Protein AF-A0A5N9CUD1-F1 (afdb_monomer_lite)

Foldseek 3Di:
DDDDDDDDPPDPDPDDLVRVLVVQLVVCVVDPALGFDDLVLLVVLLVLLVCVVVVVDDPVRSQQSVQQQQWADDPDPQKTKHKWAHAQLDADPVLVVLVQVLLVPFAPVSDWDQDLQNIIIGIRGGSNCVSVSQVSSNVRRIGRGRCGHFFEHHEHEQPCAPPDPQFQHRCVVVSSVVSSCGGSHPVGSDHPHYDYYYDYRHPPDCSSPPD

Sequence (211 aa):
MTSKTSTDPSNAQAKTNEAIYEESLELSKNTQTIIPFMEDEIVRLEEESAAFMAGERENTEFTPFRLKQGVYGQRQADVQMIRVKIPGGIITTEAMDVLGEFSEKFAPLGKGHITTRENFQFHHVPLDECPDALRLLGTAGLSTREACGNVVRNVVGAPTAGICASEVFDPTPYLAAFVRFAVRHPLTQAFPRKFKSAFTGCDDHDHVAAA

Radius of gyration: 18.67 Å; chains: 1; bounding box: 37×45×73 Å

pLDDT: mean 90.28, std 15.77, range [30.0, 98.69]

Structure (mmCIF, N/CA/C/O backbone):
data_AF-A0A5N9CUD1-F1
#
_entry.id   AF-A0A5N9CUD1-F1
#
loop_
_atom_site.group_PDB
_atom_site.id
_atom_site.type_symbol
_atom_site.label_atom_id
_atom_site.label_alt_id
_atom_site.label_comp_id
_atom_site.label_asym_id
_atom_site.label_entity_id
_atom_site.label_seq_id
_atom_site.pdbx_PDB_ins_code
_atom_site.Cartn_x
_atom_site.Cartn_y
_atom_site.Cartn_z
_atom_site.occupancy
_atom_site.B_iso_or_equiv
_atom_site.auth_seq_id
_atom_site.auth_comp_id
_atom_site.auth_asym_id
_atom_site.auth_atom_id
_atom_site.pdbx_PDB_model_num
ATOM 1 N N . MET A 1 1 ? 5.565 -27.752 45.885 1.00 38.91 1 MET A N 1
ATOM 2 C CA . MET A 1 1 ? 4.438 -26.973 45.332 1.00 38.91 1 MET A CA 1
ATOM 3 C C . MET A 1 1 ? 5.023 -25.964 44.366 1.00 38.91 1 MET A C 1
ATOM 5 O O . MET A 1 1 ? 5.821 -25.130 44.764 1.00 38.91 1 MET A O 1
ATOM 9 N N . THR A 1 2 ? 4.751 -26.180 43.087 1.00 33.09 2 THR A N 1
ATOM 10 C CA . THR A 1 2 ? 5.320 -25.492 41.925 1.00 33.09 2 THR A CA 1
ATOM 11 C C . THR A 1 2 ? 4.956 -24.009 41.907 1.00 33.09 2 THR A C 1
ATOM 13 O O . THR A 1 2 ? 3.780 -23.658 41.825 1.00 33.09 2 THR A O 1
ATOM 16 N N . SER A 1 3 ? 5.984 -23.161 41.973 1.00 30.59 3 SER A N 1
ATOM 17 C CA . SER A 1 3 ? 5.914 -21.725 41.697 1.00 30.59 3 SER A CA 1
ATOM 18 C C . SER A 1 3 ? 5.461 -21.517 40.251 1.00 30.59 3 SER A C 1
ATOM 20 O O . SER A 1 3 ? 6.142 -21.941 39.319 1.00 30.59 3 SER A O 1
ATOM 22 N N . LYS A 1 4 ? 4.284 -20.912 40.066 1.00 36.06 4 LYS A N 1
ATOM 23 C CA . LYS A 1 4 ? 3.845 -20.391 38.772 1.00 36.06 4 LYS A CA 1
ATOM 24 C C . LYS A 1 4 ? 4.568 -19.065 38.553 1.00 36.06 4 LYS A C 1
ATOM 26 O O . LYS A 1 4 ? 4.234 -18.073 39.191 1.00 36.06 4 LYS A O 1
ATOM 31 N N . THR A 1 5 ? 5.545 -19.050 37.657 1.00 33.19 5 THR A N 1
ATOM 32 C CA . THR A 1 5 ? 6.054 -17.817 37.053 1.00 33.19 5 THR A CA 1
ATOM 33 C C . THR A 1 5 ? 4.944 -17.215 36.198 1.00 33.19 5 THR A C 1
ATOM 35 O O . THR A 1 5 ? 4.624 -17.743 35.134 1.00 33.19 5 THR A O 1
ATOM 38 N N . SER A 1 6 ? 4.324 -16.142 36.688 1.00 32.31 6 SER A N 1
ATOM 39 C CA . SER A 1 6 ? 3.469 -15.274 35.885 1.00 32.31 6 SER A CA 1
ATOM 40 C C . SER A 1 6 ? 4.355 -14.506 34.909 1.00 32.31 6 SER A C 1
ATOM 42 O O . SER A 1 6 ? 5.128 -13.641 35.318 1.00 32.31 6 SER A O 1
ATOM 44 N N . THR A 1 7 ? 4.277 -14.835 33.626 1.00 35.84 7 THR A N 1
ATOM 45 C CA . THR A 1 7 ? 4.791 -13.968 32.567 1.00 35.84 7 THR A CA 1
ATOM 46 C C . THR A 1 7 ? 3.821 -12.804 32.415 1.00 35.84 7 THR A C 1
ATOM 48 O O . THR A 1 7 ? 2.716 -12.970 31.903 1.00 35.84 7 THR A O 1
ATOM 51 N N . ASP A 1 8 ? 4.223 -11.658 32.948 1.00 30.00 8 ASP A N 1
ATOM 52 C CA . ASP A 1 8 ? 3.600 -10.359 32.718 1.00 30.00 8 ASP A CA 1
ATOM 53 C C . ASP A 1 8 ? 3.602 -10.053 31.200 1.00 30.00 8 ASP A C 1
ATOM 55 O O . ASP A 1 8 ? 4.678 -10.094 30.595 1.00 30.00 8 ASP A O 1
ATOM 59 N N . PRO A 1 9 ? 2.452 -9.789 30.547 1.00 38.38 9 PRO A N 1
ATOM 60 C CA . PRO A 1 9 ? 2.393 -9.519 29.106 1.00 38.38 9 PRO A CA 1
ATOM 61 C C . PRO A 1 9 ? 2.968 -8.150 28.703 1.00 38.38 9 PRO A C 1
ATOM 63 O O . PRO A 1 9 ? 3.044 -7.846 27.518 1.00 38.38 9 PRO A O 1
ATOM 66 N N . SER A 1 10 ? 3.359 -7.300 29.657 1.00 37.69 10 SER A N 1
ATOM 67 C CA . SER A 1 10 ? 3.617 -5.873 29.417 1.00 37.69 10 SER A CA 1
ATOM 68 C C . SER A 1 10 ? 5.032 -5.496 28.943 1.00 37.69 10 SER A C 1
ATOM 70 O O . SER A 1 10 ? 5.381 -4.318 28.973 1.00 37.69 10 SER A O 1
ATOM 72 N N . ASN A 1 11 ? 5.866 -6.440 28.484 1.00 33.56 11 ASN A N 1
ATOM 73 C CA . ASN A 1 11 ? 7.284 -6.150 28.212 1.00 33.56 11 ASN A CA 1
ATOM 74 C C . ASN A 1 11 ? 7.833 -6.665 26.868 1.00 33.56 11 ASN A C 1
ATOM 76 O O . ASN A 1 11 ? 8.967 -7.141 26.791 1.00 33.56 11 ASN A O 1
ATOM 80 N N . ALA A 1 12 ? 7.060 -6.543 25.787 1.00 43.53 12 ALA A N 1
ATOM 81 C CA . ALA A 1 12 ? 7.650 -6.459 24.453 1.00 43.53 12 ALA A CA 1
ATOM 82 C C . ALA A 1 12 ? 8.039 -4.994 24.212 1.00 43.53 12 ALA A C 1
ATOM 84 O O . ALA A 1 12 ? 7.193 -4.148 23.929 1.00 43.53 12 ALA A O 1
ATOM 85 N N . GLN A 1 13 ? 9.316 -4.664 24.394 1.00 52.38 13 GLN A N 1
ATOM 86 C CA . GLN A 1 13 ? 9.820 -3.319 24.135 1.00 52.38 13 GLN A CA 1
ATOM 87 C C . GLN A 1 13 ? 9.520 -2.949 22.674 1.00 52.38 13 GLN A C 1
ATOM 89 O O . GLN A 1 13 ? 10.003 -3.615 21.758 1.00 52.38 13 GLN A O 1
ATOM 94 N N . ALA A 1 14 ? 8.683 -1.928 22.455 1.00 71.62 14 ALA A N 1
ATOM 95 C CA . ALA A 1 14 ? 8.275 -1.520 21.113 1.00 71.62 14 ALA A CA 1
ATOM 96 C C . ALA A 1 14 ? 9.518 -1.254 20.247 1.00 71.62 14 ALA A C 1
ATOM 98 O O . ALA A 1 14 ? 10.368 -0.438 20.613 1.00 71.62 14 ALA A O 1
ATOM 99 N N . LYS A 1 15 ? 9.633 -1.966 19.116 1.00 85.25 15 LYS A N 1
ATOM 100 C CA . LYS A 1 15 ? 10.756 -1.824 18.177 1.00 85.25 15 LYS A CA 1
ATOM 101 C C . LYS A 1 15 ? 10.890 -0.355 17.753 1.00 85.25 15 LYS A C 1
ATOM 103 O O . LYS A 1 15 ? 9.890 0.317 17.488 1.00 85.25 15 LYS A O 1
ATOM 108 N N . THR A 1 16 ? 12.122 0.148 17.677 1.00 92.12 16 THR A N 1
ATOM 109 C CA . THR A 1 16 ? 12.387 1.485 17.124 1.00 92.12 16 THR A CA 1
ATOM 110 C C . THR A 1 16 ? 12.074 1.512 15.626 1.00 92.12 16 THR A C 1
ATOM 112 O O . THR A 1 16 ? 12.048 0.467 14.972 1.00 92.12 16 THR A O 1
ATOM 115 N N . ASN A 1 17 ? 11.856 2.699 15.051 1.00 90.88 17 ASN A N 1
ATOM 116 C CA . ASN A 1 17 ? 11.617 2.819 13.607 1.00 90.88 17 ASN A CA 1
ATOM 117 C C . ASN A 1 17 ? 12.816 2.305 12.796 1.00 90.88 17 ASN A C 1
ATOM 119 O O . ASN A 1 17 ? 12.633 1.706 11.742 1.00 90.88 17 ASN A O 1
ATOM 123 N N . GLU A 1 18 ? 14.032 2.516 13.301 1.00 94.75 18 GLU A N 1
ATOM 124 C CA . GLU A 1 18 ? 15.271 2.007 12.717 1.00 94.75 18 GLU A CA 1
ATOM 125 C C . GLU A 1 18 ? 15.275 0.474 12.686 1.00 94.75 18 GLU A C 1
ATOM 127 O O . GLU A 1 18 ? 15.507 -0.107 11.630 1.00 94.75 18 GLU A O 1
ATOM 132 N N . ALA A 1 19 ? 14.922 -0.179 13.798 1.00 95.62 19 ALA A N 1
ATOM 133 C CA . ALA A 1 19 ? 14.859 -1.638 13.870 1.00 95.62 19 ALA A CA 1
ATOM 134 C C . ALA A 1 19 ? 13.782 -2.221 12.936 1.00 95.62 19 ALA A C 1
ATOM 136 O O . ALA A 1 19 ? 14.036 -3.205 12.246 1.00 95.62 19 ALA A O 1
ATOM 137 N N . ILE A 1 20 ? 12.601 -1.590 12.863 1.00 95.38 20 ILE A N 1
ATOM 138 C CA . ILE A 1 20 ? 11.521 -1.997 11.942 1.00 95.38 20 ILE A CA 1
ATOM 139 C C . ILE A 1 20 ? 11.976 -1.869 10.481 1.00 95.38 20 ILE A C 1
ATOM 141 O O . ILE A 1 20 ? 11.675 -2.724 9.647 1.00 95.38 20 ILE A O 1
ATOM 145 N N . TYR A 1 21 ? 12.696 -0.796 10.151 1.00 96.81 21 TYR A N 1
ATOM 146 C CA . TYR A 1 21 ? 13.221 -0.580 8.807 1.00 96.81 21 TYR A CA 1
ATOM 147 C C . TYR A 1 21 ? 14.279 -1.623 8.425 1.00 96.81 21 TYR A C 1
ATOM 149 O O . TYR A 1 21 ? 14.195 -2.201 7.342 1.00 96.81 21 TYR A O 1
ATOM 157 N N . GLU A 1 22 ? 15.234 -1.908 9.310 1.00 96.81 22 GLU A N 1
ATOM 158 C CA . GLU A 1 22 ? 16.262 -2.932 9.083 1.00 96.81 22 GLU A CA 1
ATOM 159 C C . GLU A 1 22 ? 15.654 -4.328 8.907 1.00 96.81 22 GLU A C 1
ATOM 161 O O . GLU A 1 22 ? 16.009 -5.042 7.967 1.00 96.81 22 GLU A O 1
ATOM 166 N N . GLU A 1 23 ? 14.677 -4.687 9.742 1.00 96.19 23 GLU A N 1
ATOM 167 C CA . GLU A 1 23 ? 13.915 -5.931 9.612 1.00 96.19 23 GLU A CA 1
ATOM 168 C C . GLU A 1 23 ? 13.185 -6.005 8.264 1.00 96.19 23 GLU A C 1
ATOM 170 O O . GLU A 1 23 ? 13.265 -7.014 7.563 1.00 96.19 23 GLU A O 1
ATOM 175 N N . SER A 1 24 ? 12.538 -4.914 7.843 1.00 96.12 24 SER A N 1
ATOM 176 C CA . SER A 1 24 ? 11.896 -4.828 6.529 1.00 96.12 24 SER A CA 1
ATOM 177 C C . SER A 1 24 ? 12.896 -5.003 5.383 1.00 96.12 24 SER A C 1
ATOM 179 O O . SER A 1 24 ? 12.588 -5.671 4.396 1.00 96.12 24 SER A O 1
ATOM 181 N N . LEU A 1 25 ? 14.094 -4.421 5.470 1.00 96.06 25 LEU A N 1
ATOM 182 C CA . LEU A 1 25 ? 15.120 -4.618 4.447 1.00 96.06 25 LEU A CA 1
ATOM 183 C C . LEU A 1 25 ? 15.581 -6.074 4.393 1.00 96.06 25 LEU A C 1
ATOM 185 O O . LEU A 1 25 ? 15.712 -6.620 3.297 1.00 96.06 25 LEU A O 1
ATOM 189 N N . GLU A 1 26 ? 15.797 -6.706 5.544 1.00 96.00 26 GLU A N 1
ATOM 190 C CA . GLU A 1 26 ? 16.234 -8.098 5.610 1.00 96.00 26 GLU A CA 1
ATOM 191 C C . GLU A 1 26 ? 15.174 -9.058 5.058 1.00 96.00 26 GLU A C 1
ATOM 193 O O . GLU A 1 26 ? 15.484 -9.913 4.227 1.00 96.00 26 GLU A O 1
ATOM 198 N N . LEU A 1 27 ? 13.903 -8.857 5.417 1.00 94.94 27 LEU A N 1
ATOM 199 C CA . LEU A 1 27 ? 12.792 -9.624 4.855 1.00 94.94 27 LEU A CA 1
ATOM 200 C C . LEU A 1 27 ? 12.712 -9.456 3.333 1.00 94.94 27 LEU A C 1
ATOM 202 O O . LEU A 1 27 ? 12.571 -10.445 2.618 1.00 94.94 27 LEU A O 1
ATOM 206 N N . SER A 1 28 ? 12.893 -8.233 2.819 1.00 93.19 28 SER A N 1
ATOM 207 C CA . SER A 1 28 ? 12.783 -7.944 1.380 1.00 93.19 28 SER A CA 1
ATOM 208 C C . SER A 1 28 ? 13.799 -8.680 0.494 1.00 93.19 28 SER A C 1
ATOM 210 O O . SER A 1 28 ? 13.594 -8.775 -0.717 1.00 93.19 28 SER A O 1
ATOM 212 N N . LYS A 1 29 ? 14.891 -9.196 1.077 1.00 91.56 29 LYS A N 1
ATOM 213 C CA . LYS A 1 29 ? 15.889 -10.024 0.376 1.00 91.56 29 LYS A CA 1
ATOM 214 C C . LYS A 1 29 ? 15.389 -11.447 0.123 1.00 91.56 29 LYS A C 1
ATOM 216 O O . LYS A 1 29 ? 15.867 -12.098 -0.799 1.00 91.56 29 LYS A O 1
ATOM 221 N N . ASN A 1 30 ? 14.444 -11.911 0.941 1.00 88.94 30 ASN A N 1
ATOM 222 C CA . ASN A 1 30 ? 13.936 -13.281 0.952 1.00 88.94 30 ASN A CA 1
ATOM 223 C C . ASN A 1 30 ? 12.481 -13.384 0.461 1.00 88.94 30 ASN A C 1
ATOM 225 O O . ASN A 1 30 ? 11.929 -14.481 0.406 1.00 88.94 30 ASN A O 1
ATOM 229 N N . THR A 1 31 ? 11.849 -12.264 0.096 1.00 84.25 31 THR A N 1
ATOM 230 C CA . THR A 1 31 ? 10.490 -12.224 -0.460 1.00 84.25 31 THR A CA 1
ATOM 231 C C . THR A 1 31 ? 10.502 -11.985 -1.964 1.00 84.25 31 THR A C 1
ATOM 233 O O . THR A 1 31 ? 11.332 -11.245 -2.488 1.00 84.25 31 THR A O 1
ATOM 236 N N . GLN A 1 32 ? 9.520 -12.554 -2.665 1.00 78.62 32 GLN A N 1
ATOM 237 C CA . GLN A 1 32 ? 9.298 -12.249 -4.083 1.00 78.62 32 GLN A CA 1
ATOM 238 C C . GLN A 1 32 ? 8.703 -10.847 -4.296 1.00 78.62 32 GLN A C 1
ATOM 240 O O . GLN A 1 32 ? 8.884 -10.256 -5.357 1.00 78.62 32 GLN A O 1
ATOM 245 N N . THR A 1 33 ? 8.019 -10.290 -3.291 1.00 88.25 33 THR A N 1
ATOM 246 C CA . THR A 1 33 ? 7.395 -8.965 -3.369 1.00 88.25 33 THR A CA 1
ATOM 247 C C . THR A 1 33 ? 8.342 -7.850 -2.920 1.00 88.25 33 THR A C 1
ATOM 249 O O . THR A 1 33 ? 9.303 -8.065 -2.176 1.00 88.25 33 THR A O 1
ATOM 252 N N . ILE A 1 34 ? 8.084 -6.627 -3.399 1.00 95.00 34 ILE A N 1
ATOM 253 C CA . ILE A 1 34 ? 8.927 -5.451 -3.125 1.00 95.00 34 ILE A CA 1
ATOM 254 C C . ILE A 1 34 ? 8.787 -4.991 -1.667 1.00 95.00 34 ILE A C 1
ATOM 256 O O . ILE A 1 34 ? 9.777 -4.590 -1.054 1.00 95.00 34 ILE A O 1
ATOM 260 N N . ILE A 1 35 ? 7.564 -5.038 -1.127 1.00 96.62 35 ILE A N 1
ATOM 261 C CA . ILE A 1 35 ? 7.246 -4.636 0.245 1.00 96.62 35 ILE A CA 1
ATOM 262 C C . ILE A 1 35 ? 6.927 -5.903 1.040 1.00 96.62 35 ILE A C 1
ATOM 264 O O . ILE A 1 35 ? 5.875 -6.496 0.7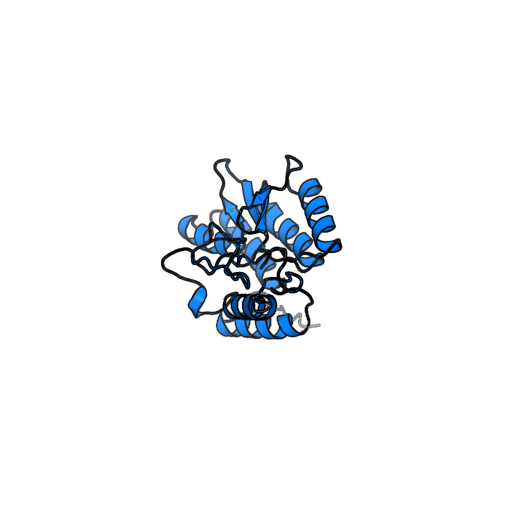99 1.00 96.62 35 ILE A O 1
ATOM 268 N N . PRO A 1 36 ? 7.774 -6.310 1.999 1.00 95.19 36 PRO A N 1
ATOM 269 C CA . PRO A 1 36 ? 7.475 -7.477 2.811 1.00 95.19 36 PRO A CA 1
ATOM 270 C C . PRO A 1 36 ? 6.310 -7.192 3.763 1.00 95.19 36 PRO A C 1
ATOM 272 O O . PRO A 1 36 ? 6.194 -6.093 4.330 1.00 95.19 36 PRO A O 1
ATOM 275 N N . PHE A 1 37 ? 5.459 -8.201 3.938 1.00 93.94 37 PHE A N 1
ATOM 276 C CA . PHE A 1 37 ? 4.416 -8.238 4.957 1.00 93.94 37 PHE A CA 1
ATOM 277 C C . PHE A 1 37 ? 5.038 -8.419 6.352 1.00 93.94 37 PHE A C 1
ATOM 279 O O . PHE A 1 37 ? 6.027 -9.134 6.499 1.00 93.94 37 PHE A O 1
ATOM 286 N N . MET A 1 38 ? 4.474 -7.759 7.366 1.00 95.31 38 MET A N 1
ATOM 287 C CA . MET A 1 38 ? 4.942 -7.823 8.755 1.00 95.31 38 MET A CA 1
ATOM 288 C C . MET A 1 38 ? 3.736 -7.960 9.688 1.00 95.31 38 MET A C 1
ATOM 290 O O . MET A 1 38 ? 2.961 -7.016 9.829 1.00 95.31 38 MET A O 1
ATOM 294 N N . GLU A 1 39 ? 3.588 -9.121 10.330 1.00 94.75 39 GLU A N 1
ATOM 295 C CA . GLU A 1 39 ? 2.435 -9.427 11.195 1.00 94.75 39 GLU A CA 1
ATOM 296 C C . GLU A 1 39 ? 2.335 -8.477 12.397 1.00 94.75 39 GLU A C 1
ATOM 298 O O . GLU A 1 39 ? 1.242 -8.036 12.740 1.00 94.75 39 GLU A O 1
ATOM 303 N N . ASP A 1 40 ? 3.471 -8.062 12.970 1.00 94.88 40 ASP A N 1
ATOM 304 C CA . ASP A 1 40 ? 3.524 -7.093 14.075 1.00 94.88 40 ASP A CA 1
ATOM 305 C C . ASP A 1 40 ? 2.793 -5.774 13.740 1.00 94.88 40 ASP A C 1
ATOM 307 O O . ASP A 1 40 ? 2.207 -5.134 14.615 1.00 94.88 40 ASP A O 1
ATOM 311 N N . GLU A 1 41 ? 2.799 -5.348 12.466 1.00 94.94 41 GLU A N 1
ATOM 312 C CA . GLU A 1 41 ? 2.079 -4.143 12.031 1.00 94.94 41 GLU A CA 1
ATOM 313 C C . GLU A 1 41 ? 0.560 -4.339 12.065 1.00 94.94 41 GLU A C 1
ATOM 315 O O . GLU A 1 41 ? -0.170 -3.375 12.319 1.00 94.94 41 GLU A O 1
ATOM 320 N N . ILE A 1 42 ? 0.095 -5.567 11.818 1.00 97.50 42 ILE A N 1
ATOM 321 C CA . ILE A 1 42 ? -1.324 -5.919 11.807 1.00 97.50 42 ILE A CA 1
ATOM 322 C C . ILE A 1 42 ? -1.844 -6.133 13.223 1.00 97.50 42 ILE A C 1
ATOM 324 O O . ILE A 1 42 ? -2.895 -5.592 13.556 1.00 97.50 42 ILE A O 1
ATOM 328 N N . VAL A 1 43 ? -1.068 -6.803 14.080 1.00 97.31 43 VAL A N 1
ATOM 329 C CA . VAL A 1 43 ? -1.352 -6.902 15.522 1.00 97.31 43 VAL A CA 1
ATOM 330 C C . VAL A 1 43 ? -1.506 -5.507 16.126 1.00 97.31 43 VAL A C 1
ATOM 332 O O . VAL A 1 43 ? -2.508 -5.208 16.768 1.00 97.31 43 VAL A O 1
ATOM 335 N N . ARG A 1 44 ? -0.578 -4.591 15.824 1.00 96.38 44 ARG A N 1
ATOM 336 C CA . ARG A 1 44 ? -0.686 -3.206 16.296 1.00 96.38 44 ARG A CA 1
ATOM 337 C C . ARG A 1 44 ? -1.908 -2.478 15.728 1.00 96.38 44 ARG A C 1
ATOM 339 O O . ARG A 1 44 ? -2.490 -1.639 16.409 1.00 96.38 44 ARG A O 1
ATOM 346 N N . LEU A 1 45 ? -2.279 -2.728 14.468 1.00 97.62 45 LEU A N 1
ATOM 347 C CA . LEU A 1 45 ? -3.500 -2.157 13.892 1.00 97.62 45 LEU A CA 1
ATOM 348 C C . LEU A 1 45 ? -4.744 -2.653 14.633 1.00 97.62 45 LEU A C 1
ATOM 350 O O . LEU A 1 45 ? -5.638 -1.847 14.876 1.00 97.62 45 LEU A O 1
ATOM 354 N N . GLU A 1 46 ? -4.800 -3.934 14.983 1.00 98.06 46 GLU A N 1
ATOM 355 C CA . GLU A 1 46 ? -5.895 -4.539 15.742 1.00 98.06 46 GLU A CA 1
ATOM 356 C C . GLU A 1 46 ? -6.039 -3.894 17.125 1.00 98.06 46 GLU A C 1
ATOM 358 O O . GLU A 1 46 ? -7.111 -3.385 17.451 1.00 98.06 46 GLU A O 1
ATOM 363 N N . GLU A 1 47 ? -4.943 -3.797 17.881 1.00 97.69 47 GLU A N 1
ATOM 364 C CA . GLU A 1 47 ? -4.908 -3.163 19.207 1.00 97.69 47 GLU A CA 1
ATOM 365 C C . GLU A 1 47 ? -5.351 -1.692 19.165 1.00 97.69 47 GLU A C 1
ATOM 367 O O . GLU A 1 47 ? -6.224 -1.265 19.921 1.00 97.69 47 GLU A O 1
ATOM 372 N N . GLU A 1 48 ? -4.782 -0.903 18.250 1.00 97.44 48 GLU A N 1
ATOM 373 C CA . GLU A 1 48 ? -5.091 0.527 18.123 1.00 97.44 48 GLU A CA 1
ATOM 374 C C . GLU A 1 48 ? -6.519 0.764 17.609 1.00 97.44 48 GLU A C 1
ATOM 376 O O . GLU A 1 48 ? -7.154 1.753 17.978 1.00 97.44 48 GLU A O 1
ATOM 381 N N . SER A 1 49 ? -7.043 -0.139 16.773 1.00 97.06 49 SER A N 1
ATOM 382 C CA . SER A 1 49 ? -8.436 -0.081 16.317 1.00 97.06 49 SER A CA 1
ATOM 383 C C . SER A 1 49 ? -9.398 -0.409 17.455 1.00 97.06 49 SER A C 1
ATOM 385 O O . SER A 1 49 ? -10.390 0.299 17.623 1.00 97.06 49 SER A O 1
ATOM 387 N N . ALA A 1 50 ? -9.090 -1.419 18.274 1.00 97.19 50 ALA A N 1
ATOM 388 C CA . ALA A 1 50 ? -9.874 -1.760 19.457 1.00 97.19 50 ALA A CA 1
ATOM 389 C C . ALA A 1 50 ? -9.896 -0.606 20.473 1.00 97.19 50 ALA A C 1
ATOM 391 O O . ALA A 1 50 ? -10.973 -0.200 20.910 1.00 97.19 50 ALA A O 1
ATOM 392 N N . ALA A 1 51 ? -8.736 -0.009 20.769 1.00 97.19 51 ALA A N 1
ATOM 393 C CA . ALA A 1 51 ? -8.630 1.154 21.652 1.00 97.19 51 ALA A CA 1
ATOM 394 C C . ALA A 1 51 ? -9.423 2.363 21.121 1.00 97.19 51 ALA A C 1
ATOM 396 O O . ALA A 1 51 ? -10.103 3.057 21.878 1.00 97.19 51 ALA A O 1
ATOM 397 N N . PHE A 1 52 ? -9.393 2.607 19.805 1.00 96.50 52 PHE A N 1
ATOM 398 C CA . PHE A 1 52 ? -10.203 3.655 19.181 1.00 96.50 52 PHE A CA 1
ATOM 399 C C . PHE A 1 52 ? -11.706 3.396 19.319 1.00 96.50 52 PHE A C 1
ATOM 401 O O . PHE A 1 52 ? -12.446 4.299 19.707 1.00 96.50 52 PHE A O 1
ATOM 408 N N . MET A 1 53 ? -12.164 2.169 19.062 1.00 94.88 53 MET A N 1
ATOM 409 C CA . MET A 1 53 ? -13.577 1.801 19.213 1.00 94.88 53 MET A CA 1
ATOM 410 C C . MET A 1 53 ? -14.047 1.842 20.674 1.00 94.88 53 MET A C 1
ATOM 412 O O . MET A 1 53 ? -15.202 2.176 20.932 1.00 94.88 53 MET A O 1
ATOM 416 N N . ALA A 1 54 ? -13.156 1.567 21.630 1.00 96.81 54 ALA A N 1
ATOM 417 C CA . ALA A 1 54 ? -13.415 1.707 23.063 1.00 96.81 54 ALA A CA 1
ATOM 418 C C . ALA A 1 54 ? -13.434 3.173 23.548 1.00 96.81 54 ALA A C 1
ATOM 420 O O . ALA A 1 54 ? -13.795 3.436 24.694 1.00 96.81 54 ALA A O 1
ATOM 421 N N . GLY A 1 55 ? -13.063 4.137 22.696 1.00 95.88 55 GLY A N 1
ATOM 422 C CA . GLY A 1 55 ? -12.951 5.552 23.062 1.00 95.88 55 GLY A CA 1
ATOM 423 C C . GLY A 1 55 ? -11.691 5.891 23.867 1.00 95.88 55 G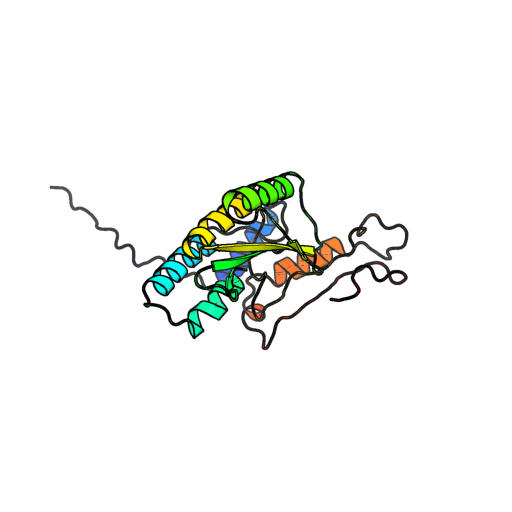LY A C 1
ATOM 424 O O . GLY A 1 55 ? -11.589 6.984 24.415 1.00 95.88 55 GLY A O 1
ATOM 425 N N . GLU A 1 56 ? -10.725 4.974 23.931 1.00 96.69 56 GLU A N 1
ATOM 426 C CA . GLU A 1 56 ? -9.445 5.145 24.630 1.00 96.69 56 GLU A CA 1
ATOM 427 C C . GLU A 1 56 ? -8.406 5.873 23.763 1.00 96.69 56 GLU A C 1
ATOM 429 O O . GLU A 1 56 ? -7.385 6.348 24.264 1.00 96.69 56 GLU A O 1
ATOM 434 N N . ARG A 1 57 ? -8.666 5.982 22.452 1.00 94.12 57 ARG A N 1
ATOM 435 C CA . ARG A 1 57 ? -7.810 6.669 21.483 1.00 94.12 57 ARG A CA 1
ATOM 436 C C . ARG A 1 57 ? -8.558 7.805 20.798 1.00 94.12 57 ARG A C 1
ATOM 438 O O . ARG A 1 57 ? -9.596 7.604 20.174 1.00 94.12 57 ARG A O 1
ATOM 445 N N . GLU A 1 58 ? -7.972 8.996 20.833 1.00 95.12 58 GLU A N 1
ATOM 446 C CA . GLU A 1 58 ? -8.510 10.161 20.134 1.00 95.12 58 GLU A CA 1
ATOM 447 C C . GLU A 1 58 ? -8.397 10.016 18.610 1.00 95.12 58 GLU A C 1
ATOM 449 O O . GLU A 1 58 ? -7.390 9.553 18.064 1.00 95.12 58 GLU A O 1
ATOM 454 N N . ASN A 1 59 ? -9.408 10.490 17.877 1.00 93.44 59 ASN A N 1
ATOM 455 C CA . ASN A 1 59 ? -9.430 10.384 16.413 1.00 93.44 59 ASN A CA 1
ATOM 456 C C . ASN A 1 59 ? -8.274 11.148 15.734 1.00 93.44 59 ASN A C 1
ATOM 458 O O . ASN A 1 59 ? -7.821 10.763 14.651 1.00 93.44 59 ASN A O 1
ATOM 462 N N . THR A 1 60 ? -7.795 12.230 16.354 1.00 94.69 60 THR A N 1
ATOM 463 C CA . THR A 1 60 ? -6.657 13.035 15.875 1.00 94.69 60 THR A CA 1
ATOM 464 C C . THR A 1 60 ? -5.338 12.266 15.922 1.00 94.69 60 THR A C 1
ATOM 466 O O . THR A 1 60 ? -4.482 12.492 15.067 1.00 94.69 60 THR A O 1
ATOM 469 N N . GLU A 1 61 ? -5.196 11.330 16.860 1.00 93.94 61 GLU A N 1
ATOM 470 C CA . GLU A 1 61 ? -4.035 10.447 16.996 1.00 93.94 61 GLU A CA 1
ATOM 471 C C . GLU A 1 61 ? -4.195 9.181 16.153 1.00 93.94 61 GLU A C 1
ATOM 473 O O . GLU A 1 61 ? -3.268 8.762 15.454 1.00 93.94 61 GLU A O 1
ATOM 478 N N . PHE A 1 62 ? -5.400 8.606 16.148 1.00 95.81 62 PHE A N 1
ATOM 479 C CA . PHE A 1 62 ? -5.691 7.379 15.416 1.00 95.81 62 PHE A CA 1
ATOM 480 C C . PHE A 1 62 ? -5.619 7.571 13.899 1.00 95.81 62 PHE A C 1
ATOM 482 O O . PHE A 1 62 ? -5.078 6.735 13.176 1.00 95.81 62 PHE A O 1
ATOM 489 N N . THR A 1 63 ? -6.121 8.702 13.392 1.00 95.56 63 THR A N 1
ATOM 490 C CA . THR A 1 63 ? -6.150 8.988 11.953 1.00 95.56 63 THR A CA 1
ATOM 491 C C . THR A 1 63 ? -4.771 8.895 11.287 1.00 95.56 63 THR A C 1
ATOM 493 O O . THR A 1 63 ? -4.639 8.110 10.346 1.00 95.56 63 THR A O 1
ATOM 496 N N . PRO A 1 64 ? -3.723 9.628 11.710 1.00 94.88 64 PRO A N 1
ATOM 497 C CA . PRO A 1 64 ? -2.405 9.505 11.089 1.00 94.88 64 PRO A CA 1
ATOM 498 C C . PRO A 1 64 ? -1.802 8.101 11.231 1.00 94.88 64 PRO A C 1
ATOM 500 O O . PRO A 1 64 ? -1.067 7.689 10.332 1.00 94.88 64 PRO A O 1
ATOM 503 N N . PHE A 1 65 ? -2.124 7.362 12.297 1.00 96.19 65 PHE A N 1
ATOM 504 C CA . PHE A 1 65 ? -1.707 5.971 12.471 1.00 96.19 65 PHE A CA 1
ATOM 505 C C . PHE A 1 65 ? -2.350 5.044 11.426 1.00 96.19 65 PHE A C 1
ATOM 507 O O . PHE A 1 65 ? -1.629 4.481 10.597 1.00 96.19 65 PHE A O 1
ATOM 514 N N . ARG A 1 66 ? -3.688 4.941 11.386 1.00 96.75 66 ARG A N 1
ATOM 515 C CA . ARG A 1 66 ? -4.396 4.023 10.467 1.00 96.75 66 ARG A CA 1
ATOM 516 C C . ARG A 1 66 ? -4.122 4.340 8.997 1.00 96.75 66 ARG A C 1
ATOM 518 O O . ARG A 1 66 ? -4.002 3.438 8.171 1.00 96.75 66 ARG A O 1
ATOM 525 N N . LEU A 1 67 ? -3.902 5.621 8.676 1.00 97.19 67 LEU A N 1
ATOM 526 C CA . LEU A 1 67 ? -3.535 6.049 7.328 1.00 97.19 67 LEU A CA 1
ATOM 527 C C . LEU A 1 67 ? -2.211 5.429 6.869 1.00 97.19 67 LEU A C 1
ATOM 529 O O . LEU A 1 67 ? -2.089 5.081 5.696 1.00 97.19 67 LEU A O 1
ATOM 533 N N . LYS A 1 68 ? -1.224 5.253 7.755 1.00 96.44 68 LYS A N 1
ATOM 534 C CA . LYS A 1 68 ? 0.028 4.563 7.397 1.00 96.44 68 LYS A CA 1
ATOM 535 C C . LYS A 1 68 ? -0.172 3.064 7.185 1.00 96.44 68 LYS A C 1
ATOM 537 O O . LYS A 1 68 ? 0.645 2.464 6.504 1.00 96.44 68 LYS A O 1
ATOM 542 N N . GLN A 1 69 ? -1.263 2.486 7.680 1.00 97.56 69 GLN A N 1
ATOM 543 C CA . GLN A 1 69 ? -1.651 1.096 7.418 1.00 97.56 69 GLN A CA 1
ATOM 544 C C . GLN A 1 69 ? -2.534 0.951 6.169 1.00 97.56 69 GLN A C 1
ATOM 546 O O . GLN A 1 69 ? -3.090 -0.112 5.918 1.00 97.56 69 GLN A O 1
ATOM 551 N N . GLY A 1 70 ? -2.716 2.023 5.387 1.00 97.44 70 GLY A N 1
ATOM 552 C CA . GLY A 1 70 ? -3.570 2.002 4.196 1.00 97.44 70 GLY A CA 1
ATOM 553 C C . GLY A 1 70 ? -5.072 1.980 4.493 1.00 97.44 70 GLY A C 1
ATOM 554 O O . GLY A 1 70 ? -5.858 1.881 3.552 1.00 97.44 70 GLY A O 1
ATOM 555 N N . VAL A 1 71 ? -5.463 2.140 5.761 1.00 98.12 71 VAL A N 1
ATOM 556 C CA . VAL A 1 71 ? -6.852 2.189 6.232 1.00 98.12 71 VAL A CA 1
ATOM 557 C C . VAL A 1 71 ? -7.298 3.649 6.321 1.00 98.12 71 VAL A C 1
ATOM 559 O O . VAL A 1 71 ? -6.731 4.459 7.059 1.00 98.12 71 VAL A O 1
ATOM 562 N N . TYR A 1 72 ? -8.294 4.022 5.522 1.00 96.75 72 TYR A N 1
ATOM 563 C CA . TYR A 1 72 ? -8.745 5.401 5.354 1.00 96.75 72 TYR A CA 1
ATOM 564 C C . TYR A 1 72 ? -10.223 5.528 5.733 1.00 96.75 72 TYR A C 1
ATOM 566 O O . TYR A 1 72 ? -11.069 4.857 5.148 1.00 96.75 72 TYR A O 1
ATOM 574 N N . GLY A 1 73 ? -10.554 6.441 6.648 1.00 93.62 73 GLY A N 1
ATOM 575 C CA . GLY A 1 73 ? -11.952 6.714 6.996 1.00 93.62 73 GLY A CA 1
ATOM 576 C C . GLY A 1 73 ? -12.735 7.289 5.815 1.00 93.62 73 GLY A C 1
ATOM 577 O O . GLY A 1 73 ? -12.266 8.208 5.141 1.00 93.62 73 GLY A O 1
ATOM 578 N N . GLN A 1 74 ? -13.932 6.770 5.557 1.00 91.00 74 GLN A N 1
ATOM 579 C CA . GLN A 1 74 ? -14.821 7.293 4.516 1.00 91.00 74 GLN A CA 1
ATOM 580 C C . GLN A 1 74 ? -15.978 8.112 5.111 1.00 91.00 74 GLN A C 1
ATOM 582 O O . GLN A 1 74 ? -16.002 8.394 6.304 1.00 91.00 74 GLN A O 1
ATOM 587 N N . ARG A 1 75 ? -16.897 8.594 4.261 1.00 89.06 75 ARG A N 1
ATOM 588 C CA . ARG A 1 75 ? -18.010 9.460 4.702 1.00 89.06 75 ARG A CA 1
ATOM 589 C C . ARG A 1 75 ? -19.033 8.715 5.558 1.00 89.06 75 ARG A C 1
ATOM 591 O O . ARG A 1 75 ? -19.680 9.330 6.395 1.00 89.06 75 ARG A O 1
ATOM 598 N N . GLN A 1 76 ? -19.217 7.427 5.291 1.00 92.12 76 GLN A N 1
ATOM 599 C CA . GLN A 1 76 ? -20.065 6.540 6.072 1.00 92.12 76 GLN A CA 1
ATOM 600 C C . GLN A 1 76 ? -19.364 6.212 7.391 1.00 92.12 76 GLN A C 1
ATOM 602 O O . GLN A 1 76 ? -18.166 5.927 7.385 1.00 92.12 76 GLN A O 1
ATOM 607 N N . ALA A 1 77 ? -20.110 6.271 8.493 1.00 88.31 77 ALA A N 1
ATOM 608 C CA . ALA A 1 77 ? -19.592 5.977 9.824 1.00 88.31 77 ALA A CA 1
ATOM 609 C C . ALA A 1 77 ? -19.091 4.529 9.924 1.00 88.31 77 ALA A C 1
ATOM 611 O O . ALA A 1 77 ? -19.617 3.645 9.250 1.00 88.31 77 ALA A O 1
ATOM 612 N N . ASP A 1 78 ? -18.065 4.328 10.751 1.00 88.19 78 ASP A N 1
ATOM 613 C CA . ASP A 1 78 ? -17.534 3.030 11.203 1.00 88.19 78 ASP A CA 1
ATOM 614 C C . ASP A 1 78 ? -16.943 2.103 10.132 1.00 88.19 78 ASP A C 1
ATOM 616 O O . ASP A 1 78 ? -16.322 1.089 10.442 1.00 88.19 78 ASP A O 1
ATOM 620 N N . VAL A 1 79 ? -17.001 2.507 8.867 1.00 96.62 79 VAL A N 1
ATOM 621 C CA . VAL A 1 79 ? -16.416 1.777 7.745 1.00 96.62 79 VAL A CA 1
ATOM 622 C C . VAL A 1 79 ? -15.239 2.519 7.124 1.00 96.62 79 VAL A C 1
ATOM 624 O O . VAL A 1 79 ? -15.124 3.747 7.175 1.00 96.62 79 VAL A O 1
ATOM 627 N N . GLN A 1 80 ? -14.350 1.750 6.510 1.00 97.75 80 GLN A N 1
ATOM 628 C CA . GLN A 1 80 ? -13.070 2.189 5.988 1.00 97.75 80 GLN A CA 1
ATOM 629 C C . GLN A 1 80 ? -12.944 1.856 4.498 1.00 97.75 80 GLN A C 1
ATOM 631 O O . GLN A 1 80 ? -13.591 0.955 3.956 1.00 97.75 80 GLN A O 1
ATOM 636 N N . MET A 1 81 ? -12.082 2.612 3.830 1.00 98.25 81 MET A N 1
ATOM 637 C CA . MET A 1 81 ? -11.481 2.233 2.562 1.00 98.25 81 MET A CA 1
ATOM 638 C C . MET A 1 81 ? -10.100 1.645 2.846 1.00 98.25 81 MET A C 1
ATOM 640 O O . MET A 1 81 ? -9.297 2.271 3.542 1.00 98.25 81 MET A O 1
ATOM 644 N N . ILE A 1 82 ? -9.819 0.472 2.288 1.00 98.56 82 ILE A N 1
ATOM 645 C CA . ILE A 1 82 ? -8.513 -0.182 2.360 1.00 98.56 82 ILE A CA 1
ATOM 646 C C . ILE A 1 82 ? -7.821 -0.015 1.015 1.00 98.56 82 ILE A C 1
ATOM 648 O O . ILE A 1 82 ? -8.377 -0.359 -0.030 1.00 98.56 82 ILE A O 1
ATOM 652 N N . ARG A 1 83 ? -6.599 0.527 1.034 1.00 98.69 83 ARG A N 1
ATOM 653 C CA . ARG A 1 83 ? -5.756 0.658 -0.157 1.00 98.69 83 ARG A CA 1
ATOM 654 C C . ARG A 1 83 ? -4.564 -0.283 -0.086 1.00 98.69 83 ARG A C 1
ATOM 656 O O . ARG A 1 83 ? -3.721 -0.139 0.794 1.00 98.69 83 ARG A O 1
ATOM 663 N N . VAL A 1 84 ? -4.450 -1.159 -1.076 1.00 98.38 84 VAL A N 1
ATOM 664 C CA . VAL A 1 84 ? -3.297 -2.050 -1.262 1.00 98.38 84 VAL A CA 1
ATOM 665 C C . VAL A 1 84 ? -2.218 -1.308 -2.044 1.00 98.38 84 VAL A C 1
ATOM 667 O O . VAL A 1 84 ? -2.528 -0.720 -3.078 1.00 98.38 84 VAL A O 1
ATOM 670 N N . LYS A 1 85 ? -0.973 -1.274 -1.552 1.00 97.75 85 LYS A N 1
ATOM 671 C CA . LYS A 1 85 ? 0.155 -0.625 -2.237 1.00 97.75 85 LYS A CA 1
ATOM 672 C C . LYS A 1 85 ? 0.789 -1.620 -3.205 1.00 97.75 85 LYS A C 1
ATOM 674 O O . LYS A 1 85 ? 1.329 -2.626 -2.760 1.00 97.75 85 LYS A O 1
ATOM 679 N N . ILE A 1 86 ? 0.748 -1.322 -4.502 1.00 97.31 86 ILE A N 1
ATOM 680 C CA . ILE A 1 86 ? 1.298 -2.188 -5.556 1.00 97.31 86 ILE A CA 1
ATOM 681 C C . ILE A 1 86 ? 2.343 -1.405 -6.355 1.00 97.31 86 ILE A C 1
ATOM 683 O O . ILE A 1 86 ? 1.996 -0.724 -7.325 1.00 97.31 86 ILE A O 1
ATOM 687 N N . PRO A 1 87 ? 3.617 -1.428 -5.930 1.00 97.06 87 PRO A N 1
ATOM 688 C CA . PRO A 1 87 ? 4.661 -0.682 -6.616 1.00 97.06 87 PRO A CA 1
ATOM 689 C C . PRO A 1 87 ? 4.828 -1.135 -8.069 1.00 97.06 87 PRO A C 1
ATOM 691 O O . PRO A 1 87 ? 4.981 -2.324 -8.337 1.00 97.06 87 PRO A O 1
ATOM 694 N N . GLY A 1 88 ? 4.781 -0.177 -8.995 1.00 95.56 88 GLY A N 1
ATOM 695 C CA . GLY A 1 88 ? 4.856 -0.412 -10.438 1.00 95.56 88 GLY A CA 1
ATOM 696 C C . GLY A 1 88 ? 3.667 -1.174 -11.030 1.00 95.56 88 GLY A C 1
ATOM 697 O O . GLY A 1 88 ? 3.762 -1.642 -12.158 1.00 95.56 88 GLY A O 1
ATOM 698 N N . GLY A 1 89 ? 2.589 -1.394 -10.265 1.00 95.06 89 GLY A N 1
ATOM 699 C CA . GLY A 1 89 ? 1.471 -2.236 -10.697 1.00 95.06 89 GLY A CA 1
ATOM 700 C C . GLY A 1 89 ? 1.840 -3.712 -10.866 1.00 95.06 89 GLY A C 1
ATOM 701 O O . GLY A 1 89 ? 1.062 -4.473 -11.434 1.00 95.06 89 GLY A O 1
ATOM 702 N N . ILE A 1 90 ? 3.011 -4.120 -10.370 1.00 94.56 90 ILE A N 1
ATOM 703 C CA . ILE A 1 90 ? 3.536 -5.477 -10.510 1.00 94.56 90 ILE A CA 1
ATOM 704 C C . ILE A 1 90 ? 2.803 -6.385 -9.523 1.00 94.56 90 ILE A C 1
ATOM 706 O O . ILE A 1 90 ? 2.911 -6.217 -8.306 1.00 94.56 90 ILE A O 1
ATOM 710 N N . ILE A 1 91 ? 2.062 -7.355 -10.052 1.00 94.44 91 ILE A N 1
ATOM 711 C CA . ILE A 1 91 ? 1.241 -8.285 -9.276 1.00 94.44 91 ILE A CA 1
ATOM 712 C C . ILE A 1 91 ? 1.330 -9.694 -9.871 1.00 94.44 91 ILE A C 1
ATOM 714 O O . ILE A 1 91 ? 1.431 -9.851 -11.088 1.00 94.44 91 ILE A O 1
ATOM 718 N N . THR A 1 92 ? 1.307 -10.718 -9.015 1.00 95.44 92 THR A N 1
ATOM 719 C CA . THR A 1 92 ? 1.239 -12.123 -9.443 1.00 95.44 92 THR A CA 1
ATOM 720 C C . THR A 1 92 ? -0.208 -12.572 -9.651 1.00 95.44 92 THR A C 1
ATOM 722 O O . THR A 1 92 ? -1.155 -11.899 -9.238 1.00 95.44 92 THR A O 1
ATOM 725 N N . THR A 1 93 ? -0.395 -13.729 -10.280 1.00 96.44 93 THR A N 1
ATOM 726 C CA . THR A 1 93 ? -1.712 -14.356 -10.452 1.00 96.44 93 THR A CA 1
ATOM 727 C C . THR A 1 93 ? -2.373 -14.675 -9.113 1.00 96.44 93 THR A C 1
ATOM 729 O O . THR A 1 93 ? -3.534 -14.338 -8.909 1.00 96.44 93 THR A O 1
ATOM 732 N N . GLU A 1 94 ? -1.613 -15.209 -8.159 1.00 96.50 94 GLU A N 1
ATOM 733 C CA . GLU A 1 94 ? -2.098 -15.587 -6.825 1.00 96.50 94 GLU A CA 1
ATOM 734 C C . GLU A 1 94 ? -2.533 -14.352 -6.029 1.00 96.50 94 GLU A C 1
ATOM 736 O O . GLU A 1 94 ? -3.562 -14.357 -5.357 1.00 96.50 94 GLU A O 1
ATOM 741 N N . ALA A 1 95 ? -1.775 -13.258 -6.138 1.00 97.06 95 ALA A N 1
ATOM 742 C CA . ALA A 1 95 ? -2.142 -11.990 -5.527 1.00 97.06 95 ALA A CA 1
ATOM 743 C C . ALA A 1 95 ? -3.422 -11.404 -6.140 1.00 97.06 95 ALA A C 1
ATOM 745 O O . ALA A 1 95 ? -4.215 -10.801 -5.418 1.00 97.06 95 ALA A O 1
ATOM 746 N N . MET A 1 96 ? -3.659 -11.600 -7.441 1.00 97.50 96 MET A N 1
ATOM 747 C CA . MET A 1 96 ? -4.913 -11.194 -8.079 1.00 97.50 96 MET A CA 1
ATOM 748 C C . MET A 1 96 ? -6.107 -12.020 -7.577 1.00 97.50 96 MET A C 1
ATOM 750 O O . MET A 1 96 ? -7.152 -11.441 -7.281 1.00 97.50 96 MET A O 1
ATOM 754 N N . ASP A 1 97 ? -5.947 -13.335 -7.414 1.00 98.19 97 ASP A N 1
ATOM 755 C CA . ASP A 1 97 ? -6.989 -14.202 -6.846 1.00 98.19 97 ASP A CA 1
ATOM 756 C C . ASP A 1 97 ? -7.333 -13.789 -5.407 1.00 98.19 97 ASP A C 1
ATOM 758 O O . ASP A 1 97 ? -8.508 -13.639 -5.065 1.00 98.19 97 ASP A O 1
ATOM 762 N N . VAL A 1 98 ? -6.319 -13.489 -4.586 1.00 98.44 98 VAL A N 1
ATOM 763 C CA . VAL A 1 98 ? -6.513 -12.990 -3.214 1.00 98.44 98 VAL A CA 1
ATOM 764 C C . VAL A 1 98 ? -7.223 -11.633 -3.181 1.00 98.44 98 VAL A C 1
ATOM 766 O O . VAL A 1 98 ? -8.026 -11.389 -2.282 1.00 98.44 98 VAL A O 1
ATOM 769 N N . LEU A 1 99 ? -7.003 -10.744 -4.158 1.00 98.38 99 LEU A N 1
ATOM 770 C CA . LEU A 1 99 ? -7.786 -9.504 -4.280 1.00 98.38 99 LEU A CA 1
ATOM 771 C C . LEU A 1 99 ? -9.263 -9.779 -4.618 1.00 98.38 99 LEU A C 1
ATOM 773 O O . LEU A 1 99 ? -10.140 -9.037 -4.166 1.00 98.38 99 LEU A O 1
ATOM 777 N N . GLY A 1 100 ? -9.544 -10.831 -5.390 1.00 98.25 100 GLY A N 1
ATOM 778 C CA . GLY A 1 100 ? -10.901 -11.316 -5.647 1.00 98.25 100 GLY A CA 1
ATOM 779 C C . GLY A 1 100 ? -11.564 -11.843 -4.374 1.00 98.25 100 GLY A C 1
ATOM 780 O O . GLY A 1 100 ? -12.631 -11.364 -3.992 1.00 98.25 100 GLY A O 1
ATOM 781 N N . GLU A 1 101 ? -10.880 -12.738 -3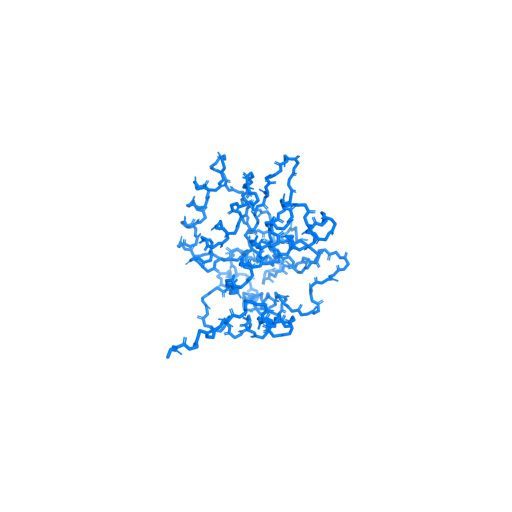.659 1.00 98.44 101 GLU A N 1
ATOM 782 C CA . GLU A 1 101 ? -11.330 -13.281 -2.371 1.00 98.44 101 GLU A CA 1
ATOM 783 C C . GLU A 1 101 ? -11.568 -12.170 -1.338 1.00 98.44 101 GLU A C 1
ATOM 785 O O . GLU A 1 101 ? -12.580 -12.164 -0.635 1.00 98.44 101 GLU A O 1
ATOM 790 N N . PHE A 1 102 ? -10.673 -11.181 -1.286 1.00 98.56 102 PHE A N 1
ATOM 791 C CA . PHE A 1 102 ? -10.841 -9.998 -0.452 1.00 98.56 102 PHE A CA 1
ATOM 792 C C . PHE A 1 102 ? -12.156 -9.284 -0.775 1.00 98.56 102 PHE A C 1
ATOM 794 O O . PHE A 1 102 ? -12.910 -8.918 0.128 1.00 98.56 102 PHE A O 1
ATOM 801 N N . SER A 1 103 ? -12.438 -9.074 -2.064 1.00 98.19 103 SER A N 1
ATOM 802 C CA . SER A 1 103 ? -13.656 -8.402 -2.508 1.00 98.19 103 SER A CA 1
ATOM 803 C C . SER A 1 103 ? -14.919 -9.162 -2.105 1.00 98.19 103 SER A C 1
ATOM 805 O O . SER A 1 103 ? -15.924 -8.529 -1.796 1.00 98.19 103 SER A O 1
ATOM 807 N N . GLU A 1 104 ? -14.892 -10.492 -2.142 1.00 97.81 104 GLU A N 1
ATOM 808 C CA . GLU A 1 104 ? -16.036 -11.331 -1.772 1.00 97.81 104 GLU A CA 1
ATOM 809 C C . GLU A 1 104 ? -16.270 -11.359 -0.260 1.00 97.81 104 GLU A C 1
ATOM 811 O O . GLU A 1 104 ? -17.418 -11.330 0.183 1.00 97.81 104 GLU A O 1
ATOM 816 N N . LYS A 1 105 ? -15.192 -11.396 0.531 1.00 98.12 105 LYS A N 1
ATOM 817 C CA . LYS A 1 105 ? -15.267 -11.528 1.992 1.00 98.12 105 LYS A CA 1
ATOM 818 C C . LYS A 1 105 ? -15.496 -10.207 2.715 1.00 98.12 105 LYS A C 1
ATOM 820 O O . LYS A 1 105 ? -16.313 -10.159 3.625 1.00 98.12 105 LYS A O 1
ATOM 825 N N . PHE A 1 106 ? -14.774 -9.158 2.324 1.00 98.19 106 PHE A N 1
ATOM 826 C CA . PHE A 1 106 ? -14.647 -7.934 3.124 1.00 98.19 106 PHE A CA 1
ATOM 827 C C . PHE A 1 106 ? -15.235 -6.689 2.467 1.00 98.19 106 PHE A C 1
ATOM 829 O O . PHE A 1 106 ? -15.399 -5.675 3.140 1.00 98.19 106 PHE A O 1
ATOM 836 N N . ALA A 1 107 ? -15.530 -6.708 1.162 1.00 96.88 107 ALA A N 1
ATOM 837 C CA . ALA A 1 107 ? -16.128 -5.565 0.474 1.00 96.88 107 ALA A CA 1
ATOM 838 C C . ALA A 1 107 ? -17.632 -5.813 0.251 1.00 96.88 107 ALA A C 1
ATOM 840 O O . ALA A 1 107 ? -17.994 -6.489 -0.710 1.00 96.88 107 ALA A O 1
ATOM 841 N N . PRO A 1 108 ? -18.543 -5.206 1.042 1.00 94.81 108 PRO A N 1
ATOM 842 C CA . PRO A 1 108 ? -19.988 -5.463 0.958 1.00 94.81 108 PRO A CA 1
ATOM 843 C C . PRO A 1 108 ? -20.616 -5.293 -0.430 1.00 94.81 108 PRO A C 1
ATOM 845 O O . PRO A 1 108 ? -21.677 -5.838 -0.715 1.00 94.81 108 PRO A O 1
ATOM 848 N N . LEU A 1 109 ? -19.989 -4.494 -1.297 1.00 93.81 109 LEU A N 1
ATOM 849 C CA . LEU A 1 109 ? -20.470 -4.240 -2.654 1.00 93.81 109 LEU A CA 1
ATOM 850 C C . LEU A 1 109 ? -19.906 -5.210 -3.701 1.00 93.81 109 LEU A C 1
ATOM 852 O O . LEU A 1 109 ? -20.248 -5.052 -4.874 1.00 93.81 109 LEU A O 1
ATOM 856 N N . GLY A 1 110 ? -19.027 -6.141 -3.316 1.00 95.62 110 GLY A N 1
ATOM 857 C CA . GLY A 1 110 ? -18.340 -7.056 -4.230 1.00 95.62 110 GLY A CA 1
ATOM 858 C C . GLY A 1 110 ? -17.501 -6.323 -5.280 1.00 95.62 110 GLY A C 1
ATOM 859 O O . GLY A 1 110 ? -17.494 -6.711 -6.445 1.00 95.62 110 GLY A O 1
ATOM 860 N N . LYS A 1 111 ? -16.873 -5.198 -4.903 1.00 95.25 111 LYS A N 1
ATOM 861 C CA . LYS A 1 111 ? -16.135 -4.320 -5.824 1.00 95.25 111 LYS A CA 1
ATOM 862 C C . LYS A 1 111 ? -14.757 -3.954 -5.288 1.00 95.25 111 LYS A C 1
ATOM 864 O O . LYS A 1 111 ? -14.638 -3.418 -4.186 1.00 95.25 111 LYS A O 1
ATOM 869 N N . GLY A 1 112 ? -13.755 -4.110 -6.149 1.00 96.44 112 GLY A N 1
ATOM 870 C CA . GLY A 1 112 ? -12.449 -3.467 -6.045 1.00 96.44 112 GLY A CA 1
ATOM 871 C C . GLY A 1 112 ? -12.280 -2.386 -7.115 1.00 96.44 112 GLY A C 1
ATOM 872 O O . GLY A 1 112 ? -12.769 -2.517 -8.237 1.00 96.44 112 GLY A O 1
ATOM 873 N N . HIS A 1 113 ? -11.592 -1.299 -6.779 1.00 97.81 113 HIS A N 1
ATOM 874 C CA . HIS A 1 113 ? -11.278 -0.217 -7.710 1.00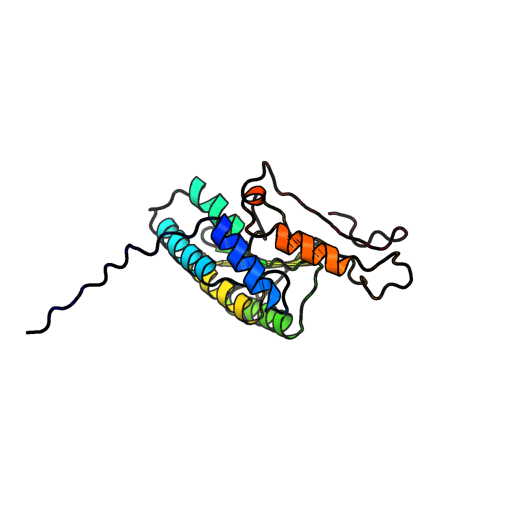 97.81 113 HIS A CA 1
ATOM 875 C C . HIS A 1 113 ? -9.785 -0.194 -8.027 1.00 97.81 113 HIS A C 1
ATOM 877 O O . HIS A 1 113 ? -8.969 0.057 -7.136 1.00 97.81 113 HIS A O 1
ATOM 883 N N . ILE A 1 114 ? -9.436 -0.357 -9.303 1.00 97.06 114 ILE A N 1
ATOM 884 C CA . ILE A 1 114 ? -8.088 -0.058 -9.793 1.00 97.06 114 ILE A CA 1
ATOM 885 C C . ILE A 1 114 ? -7.923 1.461 -9.827 1.00 97.06 114 ILE A C 1
ATOM 887 O O . ILE A 1 114 ? -8.772 2.199 -10.329 1.00 97.06 114 ILE A O 1
ATOM 891 N N . THR A 1 115 ? -6.838 1.950 -9.243 1.00 95.81 115 THR A N 1
ATOM 892 C CA . THR A 1 115 ? -6.573 3.386 -9.134 1.00 95.81 115 THR A CA 1
ATOM 893 C C . THR A 1 115 ? -5.690 3.876 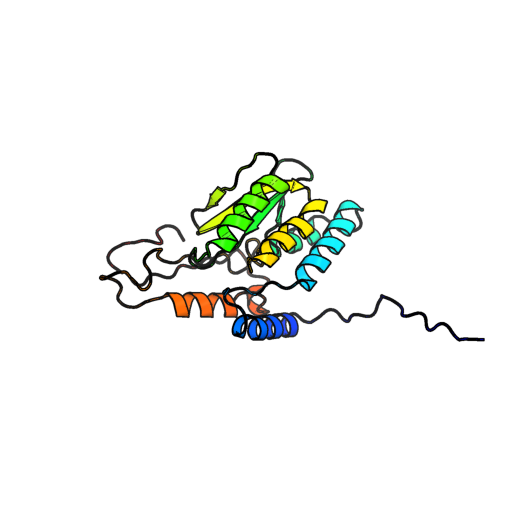-10.272 1.00 95.81 115 THR A C 1
ATOM 895 O O . THR A 1 115 ? -4.867 3.131 -10.789 1.00 95.81 115 THR A O 1
ATOM 898 N N . THR A 1 116 ? -5.728 5.178 -10.553 1.00 93.38 116 THR A N 1
ATOM 899 C CA . THR A 1 116 ? -4.783 5.840 -11.474 1.00 93.38 116 THR A CA 1
ATOM 900 C C . THR A 1 116 ? -3.326 5.833 -10.995 1.00 93.38 116 THR A C 1
ATOM 902 O O . THR A 1 116 ? -2.457 6.388 -11.652 1.00 93.38 116 THR A O 1
ATOM 905 N N . ARG A 1 117 ? -3.045 5.245 -9.826 1.00 94.81 117 ARG A N 1
ATOM 906 C CA . ARG A 1 117 ? -1.692 5.006 -9.313 1.00 94.81 117 ARG A CA 1
ATOM 907 C C . ARG A 1 117 ? -1.442 3.522 -9.069 1.00 94.81 117 ARG A C 1
ATOM 909 O O . ARG A 1 117 ? -0.815 3.196 -8.064 1.00 94.81 117 ARG A O 1
ATOM 916 N N . GLU A 1 118 ? -2.024 2.657 -9.899 1.00 96.12 118 GLU A N 1
ATOM 917 C CA . GLU A 1 118 ? -1.756 1.206 -9.974 1.00 96.12 118 GLU A CA 1
ATOM 918 C C . GLU A 1 118 ? -2.106 0.384 -8.723 1.00 96.12 118 GLU A C 1
ATOM 920 O O . GLU A 1 118 ? -1.822 -0.801 -8.639 1.00 96.12 118 GLU A O 1
ATOM 925 N N . ASN A 1 119 ? -2.751 0.995 -7.733 1.00 97.44 119 ASN A N 1
ATOM 926 C CA . ASN A 1 119 ? -3.230 0.298 -6.538 1.00 97.44 119 ASN A CA 1
ATOM 927 C C . ASN A 1 119 ? -4.626 -0.290 -6.735 1.00 97.44 119 ASN A C 1
ATOM 929 O O . ASN A 1 119 ? -5.343 0.109 -7.655 1.00 97.44 119 ASN A O 1
ATOM 933 N N . PHE A 1 120 ? -5.049 -1.083 -5.751 1.00 98.25 120 PHE A N 1
ATOM 934 C CA . PHE A 1 120 ? -6.444 -1.463 -5.535 1.00 98.25 120 PHE A CA 1
ATOM 935 C C . PHE A 1 120 ? -7.016 -0.753 -4.305 1.00 98.25 120 PHE A C 1
ATOM 937 O O . PHE A 1 120 ? -6.310 -0.512 -3.320 1.00 98.25 120 PHE A O 1
ATOM 944 N N . GLN A 1 121 ? -8.294 -0.388 -4.378 1.00 98.31 121 GLN A N 1
ATOM 945 C CA . GLN A 1 121 ? -9.076 0.122 -3.254 1.00 98.31 121 GLN A CA 1
ATOM 946 C C . GLN A 1 121 ? -10.340 -0.702 -3.062 1.00 98.31 121 GLN A C 1
ATOM 948 O O . GLN A 1 121 ? -11.085 -0.923 -4.015 1.00 98.31 121 GLN A O 1
ATOM 953 N N . PHE A 1 122 ? -10.610 -1.051 -1.814 1.00 98.56 122 PHE A N 1
ATOM 954 C CA . PHE A 1 122 ? -11.857 -1.664 -1.382 1.00 98.56 122 PHE A CA 1
ATOM 955 C C . PHE A 1 122 ? -12.533 -0.747 -0.378 1.00 98.56 122 PHE A C 1
ATOM 957 O O . PHE A 1 122 ? -11.862 -0.054 0.383 1.00 98.56 122 PHE A O 1
ATOM 964 N N . HIS A 1 123 ? -13.856 -0.701 -0.406 1.00 98.06 123 HIS A N 1
ATOM 965 C CA . HIS A 1 123 ? -14.644 0.254 0.360 1.00 98.06 123 HIS A CA 1
ATOM 966 C C . HIS A 1 123 ? -15.639 -0.465 1.257 1.00 98.06 123 HIS A C 1
ATOM 968 O O . HIS A 1 123 ? -16.040 -1.588 0.963 1.00 98.06 123 HIS A O 1
ATOM 974 N N . HIS A 1 124 ? -16.112 0.252 2.276 1.00 97.25 124 HIS A N 1
ATOM 975 C CA . HIS A 1 124 ? -17.125 -0.226 3.215 1.00 97.25 124 HIS A CA 1
ATOM 976 C C . HIS A 1 124 ? -16.664 -1.373 4.125 1.00 97.25 124 HIS A C 1
ATOM 978 O O . HIS A 1 124 ? -17.511 -2.101 4.625 1.00 97.25 124 HIS A O 1
ATOM 984 N N . VAL A 1 125 ? -15.357 -1.502 4.368 1.00 97.94 125 VAL A N 1
ATOM 985 C CA . VAL A 1 125 ? -14.816 -2.520 5.282 1.00 97.94 125 VAL A CA 1
ATOM 986 C C . VAL A 1 125 ? -14.986 -2.031 6.726 1.00 97.94 125 VAL A C 1
ATOM 988 O O . VAL A 1 125 ? -14.502 -0.933 7.021 1.00 97.94 125 VAL A O 1
ATOM 991 N N . PRO A 1 126 ? -15.670 -2.761 7.620 1.00 97.31 126 PRO A N 1
ATOM 992 C CA . PRO A 1 126 ? -15.736 -2.417 9.042 1.00 97.31 126 PRO A CA 1
ATOM 993 C C . PRO A 1 126 ? -14.342 -2.275 9.670 1.00 97.31 126 PRO A C 1
ATOM 995 O O . PRO A 1 126 ? -13.386 -2.928 9.246 1.00 97.31 126 PRO A O 1
ATOM 998 N N . LEU A 1 127 ? -14.184 -1.364 10.637 1.00 97.06 127 LEU A N 1
ATOM 999 C CA . LEU A 1 127 ? -12.865 -1.084 11.220 1.00 97.06 127 LEU A CA 1
ATOM 1000 C C . LEU A 1 127 ? -12.273 -2.297 11.958 1.00 97.06 127 LEU A C 1
ATOM 1002 O O . LEU A 1 127 ? -11.071 -2.537 11.866 1.00 97.06 127 LEU A O 1
ATOM 1006 N N . ASP A 1 128 ? -13.113 -3.045 12.663 1.00 96.81 128 ASP A N 1
ATOM 1007 C CA . ASP A 1 128 ? -12.777 -4.274 13.383 1.00 96.81 128 ASP A CA 1
ATOM 1008 C C . ASP A 1 128 ? -12.370 -5.426 12.453 1.00 96.81 128 ASP A C 1
ATOM 1010 O O . ASP A 1 128 ? -11.519 -6.227 12.821 1.00 96.81 128 ASP A O 1
ATOM 1014 N N . GLU A 1 129 ? -12.890 -5.467 11.225 1.00 98.00 129 GLU A N 1
ATOM 1015 C CA . GLU A 1 129 ? -12.504 -6.460 10.208 1.00 98.00 129 GLU A CA 1
ATOM 1016 C C . GLU A 1 129 ? -11.211 -6.098 9.452 1.00 98.00 129 GLU A C 1
ATOM 1018 O O . GLU A 1 129 ? -10.628 -6.937 8.759 1.00 98.00 129 GLU A O 1
ATOM 1023 N N . CYS A 1 130 ? -10.730 -4.852 9.559 1.00 98.19 130 CYS A N 1
ATOM 1024 C CA . CYS A 1 130 ? -9.552 -4.393 8.817 1.00 98.19 130 CYS A CA 1
ATOM 1025 C C . CYS A 1 130 ? -8.284 -5.241 9.069 1.00 98.19 130 CYS A C 1
ATOM 1027 O O . CYS A 1 130 ? -7.600 -5.542 8.087 1.00 98.19 130 CYS A O 1
ATOM 1029 N N . PRO A 1 131 ? -7.928 -5.637 10.310 1.00 98.38 131 PRO A N 1
ATOM 1030 C CA . PRO A 1 131 ? -6.761 -6.485 10.559 1.00 98.38 131 PRO A CA 1
ATOM 1031 C C . PRO A 1 131 ? -6.816 -7.814 9.799 1.00 98.38 131 PRO A C 1
ATOM 1033 O O . PRO A 1 131 ? -5.869 -8.151 9.090 1.00 98.38 131 PRO A O 1
ATOM 1036 N N . ASP A 1 132 ? -7.943 -8.523 9.854 1.00 98.56 132 ASP A N 1
ATOM 1037 C CA . ASP A 1 132 ? -8.112 -9.809 9.168 1.00 98.56 132 ASP A CA 1
ATOM 1038 C C . ASP A 1 132 ? -8.096 -9.654 7.645 1.00 98.56 132 ASP A C 1
ATOM 1040 O O . ASP A 1 132 ? -7.475 -10.452 6.936 1.00 98.56 132 ASP A O 1
ATOM 1044 N N . ALA A 1 133 ? -8.686 -8.571 7.138 1.00 98.44 133 ALA A N 1
ATOM 1045 C CA . ALA A 1 133 ? -8.616 -8.217 5.728 1.00 98.44 133 ALA A CA 1
ATOM 1046 C C . ALA A 1 133 ? -7.161 -7.982 5.269 1.00 98.44 133 ALA A C 1
ATOM 1048 O O . ALA A 1 133 ? -6.760 -8.427 4.191 1.00 98.44 133 ALA A O 1
ATOM 1049 N N . LEU A 1 134 ? -6.337 -7.320 6.090 1.00 98.56 134 LEU A N 1
ATOM 1050 C CA . LEU A 1 134 ? -4.915 -7.110 5.805 1.00 98.56 134 LEU A CA 1
ATOM 1051 C C . LEU A 1 134 ? -4.085 -8.400 5.933 1.00 98.56 134 LEU A C 1
ATOM 1053 O O . LEU A 1 134 ? -3.160 -8.585 5.140 1.00 98.56 134 LEU A O 1
ATOM 1057 N N . ARG A 1 135 ? -4.414 -9.304 6.867 1.00 98.44 135 ARG A N 1
ATOM 1058 C CA . ARG A 1 135 ? -3.775 -10.633 6.970 1.00 98.44 135 ARG A CA 1
ATOM 1059 C C . ARG A 1 135 ? -4.016 -11.468 5.721 1.00 98.44 135 ARG A C 1
ATOM 1061 O O . ARG A 1 135 ? -3.070 -12.069 5.216 1.00 98.44 135 ARG A O 1
ATOM 1068 N N . LEU A 1 136 ? -5.241 -11.452 5.181 1.00 98.56 136 LEU A N 1
ATOM 1069 C CA . LEU A 1 136 ? -5.559 -12.131 3.921 1.00 98.56 136 LEU A CA 1
ATOM 1070 C C . LEU A 1 136 ? -4.643 -11.641 2.791 1.00 98.56 136 LEU A C 1
ATOM 1072 O O . LEU A 1 136 ? -4.029 -12.455 2.106 1.00 98.56 136 LEU A O 1
ATOM 1076 N N . LEU A 1 137 ? -4.473 -10.324 2.642 1.00 98.06 137 LEU A N 1
ATOM 1077 C CA . LEU A 1 137 ? -3.543 -9.751 1.658 1.00 98.06 137 LEU A CA 1
ATOM 1078 C C . LEU A 1 137 ? -2.098 -10.235 1.881 1.00 98.06 137 LEU A C 1
ATOM 1080 O O . LEU A 1 137 ? -1.394 -10.563 0.922 1.00 98.06 137 LEU A O 1
ATOM 1084 N N . GLY A 1 138 ? -1.674 -10.331 3.144 1.00 96.88 138 GLY A N 1
ATOM 1085 C CA . GLY A 1 138 ? -0.360 -10.840 3.533 1.00 96.88 138 GLY A CA 1
ATOM 1086 C C . GLY A 1 138 ? -0.071 -12.261 3.045 1.00 96.88 138 GLY A C 1
ATOM 1087 O O . GLY A 1 138 ? 1.075 -12.555 2.703 1.00 96.88 138 GLY A O 1
ATOM 1088 N N . THR A 1 139 ? -1.095 -13.116 2.918 1.00 96.94 139 THR A N 1
ATOM 1089 C CA . THR A 1 139 ? -0.935 -14.499 2.419 1.00 96.94 139 THR A CA 1
ATOM 1090 C C . THR A 1 139 ? -0.412 -14.571 0.980 1.00 96.94 139 THR A C 1
ATOM 1092 O O . THR A 1 139 ? 0.265 -15.535 0.631 1.00 96.94 139 THR A O 1
ATOM 1095 N N . ALA A 1 140 ? -0.646 -13.529 0.173 1.00 96.12 140 ALA A N 1
ATOM 1096 C CA . ALA A 1 140 ? -0.114 -13.388 -1.184 1.00 96.12 140 ALA A CA 1
ATOM 1097 C C . ALA A 1 140 ? 1.043 -12.373 -1.283 1.00 96.12 140 ALA A C 1
ATOM 1099 O O . ALA A 1 140 ? 1.379 -11.897 -2.367 1.00 96.12 140 ALA A O 1
ATOM 1100 N N . GLY A 1 141 ? 1.648 -11.998 -0.152 1.00 94.69 141 GLY A N 1
ATOM 1101 C CA . GLY A 1 141 ? 2.764 -11.051 -0.105 1.00 94.69 141 GLY A CA 1
ATOM 1102 C C . GLY A 1 141 ? 2.389 -9.599 -0.427 1.00 94.69 141 GLY A C 1
ATOM 1103 O O . GLY A 1 141 ? 3.285 -8.780 -0.661 1.00 94.69 141 GLY A O 1
ATOM 1104 N N . LEU A 1 142 ? 1.095 -9.262 -0.438 1.00 96.75 142 LEU A N 1
ATOM 1105 C CA . LEU A 1 142 ? 0.612 -7.895 -0.616 1.00 96.75 142 LEU A CA 1
ATOM 1106 C C . LEU A 1 142 ? 0.728 -7.106 0.696 1.00 96.75 142 LEU A C 1
ATOM 1108 O O . LEU A 1 142 ? 0.645 -7.650 1.796 1.00 96.75 142 LEU A O 1
ATOM 1112 N N . SER A 1 143 ? 0.889 -5.788 0.579 1.00 96.12 143 SER A N 1
ATOM 1113 C CA . SER A 1 143 ? 0.965 -4.888 1.730 1.00 96.12 143 SER A CA 1
ATOM 1114 C C . SER A 1 143 ? 0.183 -3.602 1.485 1.00 96.12 143 SER A C 1
ATOM 1116 O O . SER A 1 143 ? 0.128 -3.068 0.378 1.00 96.12 143 SER A O 1
ATOM 1118 N N . THR A 1 144 ? -0.410 -3.065 2.545 1.00 97.94 144 THR A N 1
ATOM 1119 C CA . THR A 1 144 ? -1.076 -1.754 2.570 1.00 97.94 144 THR A CA 1
ATOM 1120 C C . THR A 1 144 ? -0.193 -0.678 3.211 1.00 97.94 144 THR A C 1
ATOM 1122 O O . THR A 1 144 ? -0.586 0.492 3.302 1.00 97.94 144 THR A O 1
ATOM 1125 N N . ARG A 1 145 ? 1.017 -1.044 3.658 1.00 97.56 145 ARG A N 1
ATOM 1126 C CA . ARG A 1 145 ? 1.907 -0.154 4.400 1.00 97.56 145 ARG A CA 1
ATOM 1127 C C . ARG A 1 145 ? 2.257 1.071 3.564 1.00 97.56 145 ARG A C 1
ATOM 1129 O O . ARG A 1 145 ? 2.718 0.986 2.428 1.00 97.56 145 ARG A O 1
ATOM 1136 N N . GLU A 1 146 ? 2.004 2.243 4.133 1.00 97.25 146 GLU A N 1
ATOM 1137 C CA . GLU A 1 146 ? 2.218 3.556 3.519 1.00 97.25 146 GLU A CA 1
ATOM 1138 C C . GLU A 1 146 ? 1.445 3.757 2.201 1.00 97.25 146 GLU A C 1
ATOM 1140 O O . GLU A 1 146 ? 1.735 4.639 1.379 1.00 97.25 146 GLU A O 1
ATOM 1145 N N . ALA A 1 147 ? 0.376 2.977 2.013 1.00 97.00 147 ALA A N 1
ATOM 1146 C CA . ALA A 1 147 ? -0.594 3.182 0.951 1.00 97.00 147 ALA A CA 1
ATOM 1147 C C . ALA A 1 147 ? -1.462 4.419 1.187 1.00 97.00 147 ALA A C 1
ATOM 1149 O O . ALA A 1 147 ? -2.224 4.763 0.287 1.00 97.00 147 ALA A O 1
ATOM 1150 N N . CYS A 1 148 ? -1.349 5.113 2.324 1.00 96.81 148 CYS A N 1
ATOM 1151 C CA . CYS A 1 148 ? -2.007 6.374 2.675 1.00 96.81 148 CYS A CA 1
ATOM 1152 C C . CYS A 1 148 ? -1.118 7.193 3.642 1.00 96.81 148 CYS A C 1
ATOM 1154 O O . CYS A 1 148 ? -0.030 6.766 4.010 1.00 96.81 148 CYS A O 1
ATOM 1156 N N . GLY A 1 149 ? -1.548 8.410 4.001 1.00 95.19 149 GLY A N 1
ATOM 1157 C CA . GLY A 1 149 ? -0.809 9.291 4.921 1.00 95.19 149 GLY A CA 1
ATOM 1158 C C . GLY A 1 149 ? 0.196 10.249 4.262 1.00 95.19 149 GLY A C 1
ATOM 1159 O O . GLY A 1 149 ? 0.255 10.382 3.033 1.00 95.19 149 GLY A O 1
ATOM 1160 N N . ASN A 1 150 ? 0.951 10.961 5.104 1.00 96.38 150 ASN A N 1
ATOM 1161 C CA . ASN A 1 150 ? 2.012 11.892 4.703 1.00 96.38 150 ASN A CA 1
ATOM 1162 C C . ASN A 1 150 ? 3.371 11.182 4.651 1.00 96.38 150 ASN A C 1
ATOM 1164 O O . ASN A 1 150 ? 4.254 11.410 5.472 1.00 96.38 150 ASN A O 1
ATOM 1168 N N . VAL A 1 151 ? 3.481 10.284 3.685 1.00 96.38 151 VAL A N 1
ATOM 1169 C CA . VAL A 1 151 ? 4.617 9.386 3.455 1.00 96.38 151 VAL A CA 1
ATOM 1170 C C . VAL A 1 151 ? 4.862 9.279 1.948 1.00 96.38 151 VAL A C 1
ATOM 1172 O O . VAL A 1 151 ? 4.131 9.890 1.149 1.00 96.38 151 VAL A O 1
ATOM 1175 N N . VAL A 1 152 ? 5.849 8.480 1.542 1.00 97.19 152 VAL A N 1
ATOM 1176 C CA . VAL A 1 152 ? 6.012 8.082 0.138 1.00 97.19 152 VAL A CA 1
ATOM 1177 C C . VAL A 1 152 ? 4.868 7.145 -0.257 1.00 97.19 152 VAL A C 1
ATOM 1179 O O . VAL A 1 152 ? 4.719 6.029 0.245 1.00 97.19 152 VAL A O 1
ATOM 1182 N N . ARG A 1 153 ? 4.019 7.624 -1.167 1.00 96.81 153 ARG A N 1
ATOM 1183 C CA . ARG A 1 153 ? 2.851 6.899 -1.682 1.00 96.81 153 ARG A CA 1
ATOM 1184 C C . ARG A 1 153 ? 3.292 5.775 -2.625 1.00 96.81 153 ARG A C 1
ATOM 1186 O O . ARG A 1 153 ? 4.469 5.441 -2.700 1.00 96.81 153 ARG A O 1
ATOM 1193 N N . ASN A 1 154 ? 2.341 5.153 -3.324 1.00 97.06 154 ASN A N 1
ATOM 1194 C CA . ASN A 1 154 ? 2.712 4.170 -4.339 1.00 97.06 154 ASN A CA 1
ATOM 1195 C C . ASN A 1 154 ? 3.637 4.793 -5.386 1.00 97.06 154 ASN A C 1
ATOM 1197 O O . ASN A 1 154 ? 3.486 5.983 -5.679 1.00 97.06 154 ASN A O 1
ATOM 1201 N N . VAL A 1 155 ? 4.543 3.995 -5.933 1.00 96.44 155 VAL A N 1
ATOM 1202 C CA . VAL A 1 155 ? 5.472 4.398 -6.989 1.00 96.44 155 VAL A CA 1
ATOM 1203 C C . VAL A 1 155 ? 4.953 3.801 -8.280 1.00 96.44 155 VAL A C 1
ATOM 1205 O O . VAL A 1 155 ? 4.777 2.591 -8.345 1.00 96.44 155 VAL A O 1
ATOM 1208 N N . VAL A 1 156 ? 4.638 4.667 -9.238 1.00 95.44 156 VAL A N 1
ATOM 1209 C CA . VAL A 1 156 ? 4.028 4.286 -10.521 1.00 95.44 156 VAL A CA 1
ATOM 1210 C C . VAL A 1 156 ? 5.127 3.870 -11.495 1.00 95.44 156 VAL A C 1
ATOM 1212 O O . VAL A 1 156 ? 6.206 4.473 -11.473 1.00 95.44 156 VAL A O 1
ATOM 1215 N N . GLY A 1 157 ? 4.871 2.855 -12.313 1.00 93.69 157 GLY A N 1
ATOM 1216 C CA . GLY A 1 157 ? 5.813 2.318 -13.293 1.00 93.69 157 GLY A CA 1
ATOM 1217 C C . GLY A 1 157 ? 5.156 2.142 -14.659 1.00 93.69 157 GLY A C 1
ATOM 1218 O O . GLY A 1 157 ? 3.950 1.960 -14.761 1.00 93.69 157 GLY A O 1
ATOM 1219 N N . ALA A 1 158 ? 5.932 2.185 -15.740 1.00 91.25 158 ALA A N 1
ATOM 1220 C CA . ALA A 1 158 ? 5.372 1.839 -17.043 1.00 91.25 158 ALA A CA 1
ATOM 1221 C C . ALA A 1 158 ? 4.927 0.356 -17.042 1.00 91.25 158 ALA A C 1
ATOM 1223 O O . ALA A 1 158 ? 5.737 -0.503 -16.688 1.00 91.25 158 ALA A O 1
ATOM 1224 N N . PRO A 1 159 ? 3.698 0.012 -17.482 1.00 91.19 159 PRO A N 1
ATOM 1225 C CA . PRO A 1 159 ? 3.228 -1.381 -17.518 1.00 91.19 159 PRO A CA 1
ATOM 1226 C C . PRO A 1 159 ? 4.017 -2.257 -18.506 1.00 91.19 159 PRO A C 1
ATOM 1228 O O . PRO A 1 159 ? 3.908 -3.479 -18.484 1.00 91.19 159 PRO A O 1
ATOM 1231 N N . THR A 1 160 ? 4.794 -1.627 -19.386 1.00 91.25 160 THR A N 1
ATOM 1232 C CA . THR A 1 160 ? 5.671 -2.254 -20.378 1.00 91.25 160 THR A CA 1
ATOM 1233 C C . THR A 1 160 ? 7.154 -2.170 -20.004 1.00 91.25 160 THR A C 1
ATOM 1235 O O . THR A 1 160 ? 7.993 -2.482 -20.846 1.00 91.25 160 THR A O 1
ATOM 1238 N N . ALA A 1 161 ? 7.497 -1.738 -18.784 1.00 92.38 161 ALA A N 1
ATOM 1239 C CA . ALA A 1 161 ? 8.883 -1.676 -18.322 1.00 92.38 161 ALA A CA 1
ATOM 1240 C C . ALA A 1 161 ? 9.583 -3.044 -18.450 1.00 92.38 161 ALA A C 1
ATOM 1242 O O . ALA A 1 161 ? 9.017 -4.076 -18.087 1.00 92.38 161 ALA A O 1
ATOM 1243 N N . GLY A 1 162 ? 10.798 -3.048 -18.996 1.00 93.06 162 GLY A N 1
ATOM 1244 C CA . GLY A 1 162 ? 11.619 -4.239 -19.234 1.00 93.06 162 GLY A CA 1
ATOM 1245 C C . GLY A 1 162 ? 11.295 -5.019 -20.515 1.00 93.06 162 GLY A C 1
ATOM 1246 O O . GLY A 1 162 ? 12.028 -5.948 -20.862 1.00 93.06 162 GLY A O 1
ATOM 1247 N N . ILE A 1 163 ? 10.214 -4.673 -21.221 1.00 93.25 163 ILE A N 1
ATOM 1248 C CA . ILE A 1 163 ? 9.823 -5.301 -22.496 1.00 93.25 163 ILE A CA 1
ATOM 1249 C C . ILE A 1 163 ? 9.563 -4.286 -23.613 1.00 93.25 163 ILE A C 1
ATOM 1251 O O . ILE A 1 163 ? 9.241 -4.670 -24.741 1.00 93.25 163 ILE A O 1
ATOM 1255 N N . CYS A 1 164 ? 9.655 -2.991 -23.319 1.00 90.38 164 CYS A N 1
ATOM 1256 C CA . CYS A 1 164 ? 9.339 -1.951 -24.279 1.00 90.38 164 CYS A CA 1
ATOM 1257 C C . CYS A 1 164 ? 10.530 -1.734 -25.212 1.00 90.38 164 CYS A C 1
ATOM 1259 O O . CYS A 1 164 ? 11.604 -1.338 -24.781 1.00 90.38 164 CYS A O 1
ATOM 1261 N N . ALA A 1 165 ? 10.339 -1.924 -26.517 1.00 89.88 165 ALA A N 1
ATOM 1262 C CA . ALA A 1 165 ? 11.428 -1.768 -27.483 1.00 89.88 165 ALA A CA 1
ATOM 1263 C C . ALA A 1 165 ? 11.995 -0.335 -27.564 1.00 89.88 165 ALA A C 1
ATOM 1265 O O . ALA A 1 165 ? 13.113 -0.160 -28.045 1.00 89.88 165 ALA A O 1
ATOM 1266 N N . SER A 1 166 ? 11.230 0.677 -27.137 1.00 88.88 166 SER A N 1
ATOM 1267 C CA . SER A 1 166 ? 11.651 2.082 -27.129 1.00 88.88 166 SER A CA 1
ATOM 1268 C C . SER A 1 166 ? 12.151 2.578 -25.769 1.00 88.88 166 SER A C 1
ATOM 1270 O O . SER A 1 166 ? 12.547 3.740 -25.673 1.00 88.88 166 SER A O 1
ATOM 1272 N N . GLU A 1 167 ? 12.157 1.746 -24.718 1.00 91.44 167 GLU A N 1
ATOM 1273 C CA . GLU A 1 167 ? 12.692 2.188 -23.429 1.00 91.44 167 GLU A CA 1
ATOM 1274 C C . GLU A 1 167 ? 14.217 2.313 -23.482 1.00 91.44 167 GLU A C 1
ATOM 1276 O O . GLU A 1 167 ? 14.923 1.462 -24.022 1.00 91.44 167 GLU A O 1
ATOM 1281 N N . VAL A 1 168 ? 14.742 3.387 -22.897 1.00 92.44 168 VAL A N 1
ATOM 1282 C CA . VAL A 1 168 ? 16.187 3.625 -22.813 1.00 92.44 168 VAL A CA 1
ATOM 1283 C C . VAL A 1 168 ? 16.845 2.593 -21.893 1.00 92.44 168 VAL A C 1
ATOM 1285 O O . VAL A 1 168 ? 17.966 2.153 -22.146 1.00 92.44 168 VAL A O 1
ATOM 1288 N N . PHE A 1 169 ? 16.154 2.220 -20.814 1.00 92.38 169 PHE A N 1
ATOM 1289 C CA . PHE A 1 169 ? 16.537 1.172 -19.871 1.00 92.38 169 PHE A CA 1
ATOM 1290 C C . PHE A 1 169 ? 15.319 0.739 -19.044 1.00 92.38 169 PHE A C 1
ATOM 1292 O O . PHE A 1 169 ? 14.374 1.513 -18.903 1.00 92.38 169 PHE A O 1
ATOM 1299 N N . ASP A 1 170 ? 15.378 -0.453 -18.445 1.00 94.19 170 ASP A N 1
ATOM 1300 C CA . ASP A 1 170 ? 14.351 -0.948 -17.521 1.00 94.19 170 ASP A CA 1
ATOM 1301 C C . ASP A 1 170 ? 14.426 -0.223 -16.155 1.00 94.19 170 ASP A C 1
ATOM 1303 O O . ASP A 1 170 ? 15.398 -0.406 -15.406 1.00 94.19 170 ASP A O 1
ATOM 1307 N N . PRO A 1 171 ? 13.414 0.583 -15.775 1.00 94.12 171 PRO A N 1
ATOM 1308 C CA . PRO A 1 171 ? 13.405 1.285 -14.496 1.00 94.12 171 PRO A CA 1
ATOM 1309 C C . PRO A 1 171 ? 13.008 0.405 -13.296 1.00 94.12 171 PRO A C 1
ATOM 1311 O O . PRO A 1 171 ? 13.116 0.860 -12.151 1.00 94.12 171 PRO A O 1
ATOM 1314 N N . THR A 1 172 ? 12.545 -0.829 -13.514 1.00 95.31 172 THR A N 1
ATOM 1315 C CA . THR A 1 172 ? 11.951 -1.694 -12.479 1.00 95.31 172 THR A CA 1
ATOM 1316 C C . THR A 1 172 ? 12.863 -1.923 -11.265 1.00 95.31 172 THR A C 1
ATOM 1318 O O . THR A 1 172 ? 12.391 -1.749 -10.132 1.00 95.31 172 THR A O 1
ATOM 1321 N N . PRO A 1 173 ? 14.174 -2.218 -11.417 1.00 95.56 173 PRO A N 1
ATOM 1322 C CA . PRO A 1 173 ? 15.065 -2.403 -10.268 1.00 95.56 173 PRO A CA 1
ATOM 1323 C C . PRO A 1 173 ? 15.225 -1.137 -9.414 1.00 95.56 173 PRO A C 1
ATOM 1325 O O . PRO A 1 173 ? 15.311 -1.215 -8.187 1.00 95.56 173 PRO A O 1
ATOM 1328 N N . TYR A 1 174 ? 15.226 0.039 -10.049 1.00 96.50 174 TYR A N 1
ATOM 1329 C CA . TYR A 1 174 ? 15.365 1.334 -9.378 1.00 96.50 174 TYR A CA 1
ATOM 1330 C C . TYR A 1 174 ? 14.088 1.720 -8.634 1.00 96.50 174 TYR A C 1
ATOM 1332 O O . TYR A 1 174 ? 14.159 2.200 -7.501 1.00 96.50 174 TYR A O 1
ATOM 1340 N N . LEU A 1 175 ? 12.925 1.445 -9.233 1.00 96.50 175 LEU A N 1
ATOM 1341 C CA . LEU A 1 175 ? 11.629 1.578 -8.575 1.00 96.50 175 LEU A CA 1
ATOM 1342 C C . LEU A 1 175 ? 11.583 0.707 -7.314 1.00 96.50 175 LEU A C 1
ATOM 1344 O O . LEU A 1 175 ? 11.251 1.204 -6.236 1.00 96.50 175 LEU A O 1
ATOM 1348 N N . ALA A 1 176 ? 11.964 -0.571 -7.419 1.00 96.69 176 ALA A N 1
ATOM 1349 C CA . ALA A 1 176 ? 11.968 -1.493 -6.286 1.00 96.69 176 ALA A CA 1
ATOM 1350 C C . ALA A 1 176 ? 12.929 -1.038 -5.174 1.00 96.69 176 ALA A C 1
ATOM 1352 O O . ALA A 1 176 ? 12.559 -1.046 -3.997 1.00 96.69 176 ALA A O 1
ATOM 1353 N N . ALA A 1 177 ? 14.136 -0.587 -5.531 1.00 96.94 177 ALA A N 1
ATOM 1354 C CA . ALA A 1 177 ? 15.104 -0.046 -4.579 1.00 96.94 177 ALA A CA 1
ATOM 1355 C C . ALA A 1 177 ? 14.580 1.215 -3.872 1.00 96.94 177 ALA A C 1
ATOM 1357 O O . ALA A 1 177 ? 14.675 1.316 -2.650 1.00 96.94 177 ALA A O 1
ATOM 1358 N N . PHE A 1 178 ? 13.967 2.144 -4.613 1.00 97.88 178 PHE A N 1
ATOM 1359 C CA . PHE A 1 178 ? 13.371 3.354 -4.048 1.00 97.88 178 PHE A CA 1
ATOM 1360 C C . PHE A 1 178 ? 12.225 3.030 -3.079 1.00 97.88 178 PHE A C 1
ATOM 1362 O O . PHE A 1 178 ? 12.125 3.637 -2.016 1.00 97.88 178 PHE A O 1
ATOM 1369 N N . VAL A 1 179 ? 11.376 2.052 -3.407 1.00 97.75 179 VAL A N 1
ATOM 1370 C CA . VAL A 1 179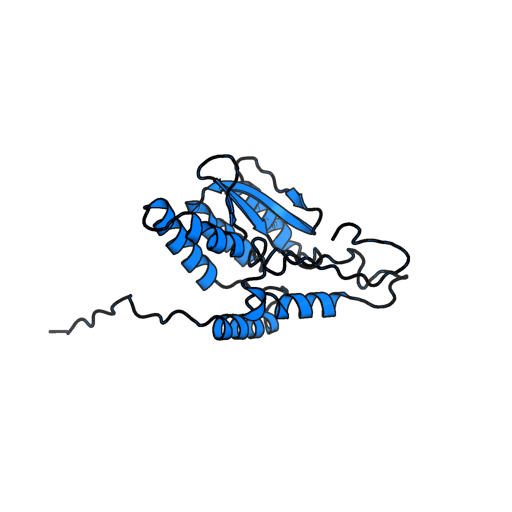 ? 10.284 1.614 -2.523 1.00 97.75 179 VAL A CA 1
ATOM 1371 C C . VAL A 1 179 ? 10.827 0.982 -1.246 1.00 97.75 179 VAL A C 1
ATOM 1373 O O . VAL A 1 179 ? 10.371 1.351 -0.166 1.00 97.75 179 VAL A O 1
ATOM 1376 N N . ARG A 1 180 ? 11.798 0.065 -1.356 1.00 96.81 180 ARG A N 1
ATOM 1377 C CA . ARG A 1 180 ? 12.440 -0.583 -0.199 1.00 96.81 180 ARG A CA 1
ATOM 1378 C C . ARG A 1 180 ? 13.134 0.430 0.701 1.00 96.81 180 ARG A C 1
ATOM 1380 O O . ARG A 1 180 ? 13.019 0.322 1.912 1.00 96.81 180 ARG A O 1
ATOM 1387 N N . PHE A 1 181 ? 13.789 1.429 0.111 1.00 96.69 181 PHE A N 1
ATOM 1388 C CA . PHE A 1 181 ? 14.358 2.548 0.853 1.00 96.69 181 PHE A CA 1
ATOM 1389 C C . PHE A 1 181 ? 13.282 3.390 1.535 1.00 96.69 181 PHE A C 1
ATOM 1391 O O . PHE A 1 181 ? 13.487 3.854 2.643 1.00 96.69 181 PHE A O 1
ATOM 1398 N N . ALA A 1 182 ? 12.153 3.649 0.880 1.00 97.19 182 ALA A N 1
ATOM 1399 C CA . ALA A 1 182 ? 11.165 4.582 1.399 1.00 97.19 182 ALA A CA 1
ATOM 1400 C C . ALA A 1 182 ? 10.260 3.976 2.479 1.00 97.19 182 ALA A C 1
ATOM 1402 O O . ALA A 1 182 ? 9.928 4.668 3.437 1.00 97.19 182 ALA A O 1
ATOM 1403 N N . VAL A 1 183 ? 9.822 2.727 2.323 1.00 96.81 183 VAL A N 1
ATOM 1404 C CA . VAL A 1 183 ? 8.865 2.102 3.246 1.00 96.81 183 VAL A CA 1
ATOM 1405 C C . VAL A 1 183 ? 9.528 1.837 4.595 1.00 96.81 183 VAL A C 1
ATOM 1407 O O . VAL A 1 183 ? 10.626 1.298 4.652 1.00 96.81 183 VAL A O 1
ATOM 1410 N N . ARG A 1 184 ? 8.852 2.218 5.687 1.00 96.62 184 ARG A N 1
ATOM 1411 C CA . ARG A 1 184 ? 9.289 2.101 7.096 1.00 96.62 184 ARG A CA 1
ATOM 1412 C C . ARG A 1 184 ? 10.522 2.920 7.473 1.00 96.62 184 ARG A C 1
ATOM 1414 O O . ARG A 1 184 ? 10.850 3.002 8.652 1.00 96.62 184 ARG A O 1
ATOM 1421 N N . HIS A 1 185 ? 11.162 3.590 6.524 1.00 97.00 185 HIS A N 1
ATOM 1422 C CA . HIS A 1 185 ? 12.362 4.364 6.798 1.00 97.00 185 HIS A CA 1
ATOM 1423 C C . HIS A 1 185 ? 12.065 5.541 7.741 1.00 97.00 185 HIS A C 1
ATOM 1425 O O . HIS A 1 185 ? 11.131 6.304 7.484 1.00 97.00 185 HIS A O 1
ATOM 1431 N N . PRO A 1 186 ? 12.881 5.777 8.789 1.00 94.88 186 PRO A N 1
ATOM 1432 C CA . PRO A 1 186 ? 12.659 6.860 9.755 1.00 94.88 186 PRO A CA 1
ATOM 1433 C C . PRO A 1 186 ? 12.426 8.247 9.126 1.00 94.88 186 PRO A C 1
ATOM 1435 O O . PRO A 1 186 ? 11.504 8.962 9.514 1.00 94.88 186 PRO A O 1
ATOM 1438 N N . LEU A 1 187 ? 13.203 8.600 8.094 1.00 94.50 187 LEU A N 1
ATOM 1439 C CA . LEU A 1 187 ? 13.091 9.857 7.345 1.00 94.50 187 LEU A CA 1
ATOM 1440 C C . LEU A 1 187 ? 11.758 10.059 6.603 1.00 94.50 187 LEU A C 1
ATOM 1442 O O . LEU A 1 187 ? 11.381 11.199 6.343 1.00 94.50 187 LEU A O 1
ATOM 1446 N N . THR A 1 188 ? 11.044 8.993 6.239 1.00 94.50 188 THR A N 1
ATOM 1447 C CA . THR A 1 188 ? 9.850 9.065 5.373 1.00 94.50 188 THR A CA 1
ATOM 1448 C C . THR A 1 188 ? 8.540 8.925 6.149 1.00 94.50 188 THR A C 1
ATOM 1450 O O . THR A 1 188 ? 7.465 9.026 5.557 1.00 94.50 188 THR A O 1
ATOM 1453 N N . GLN A 1 189 ? 8.597 8.742 7.476 1.00 92.62 189 GLN A N 1
ATOM 1454 C CA . GLN A 1 189 ? 7.414 8.476 8.305 1.00 92.62 189 GLN A CA 1
ATOM 1455 C C . GLN A 1 189 ? 6.541 9.711 8.586 1.00 92.62 189 GLN A C 1
ATOM 1457 O O . GLN A 1 189 ? 5.430 9.552 9.105 1.00 92.62 189 GLN A O 1
ATOM 1462 N N . ALA A 1 190 ? 7.019 10.927 8.307 1.00 90.94 190 ALA A N 1
ATOM 1463 C CA . ALA A 1 190 ? 6.340 12.167 8.693 1.00 90.94 190 ALA A CA 1
ATOM 1464 C C . ALA A 1 190 ? 6.661 13.350 7.761 1.00 90.94 190 ALA A C 1
ATOM 1466 O O . ALA A 1 190 ? 7.146 14.394 8.195 1.00 90.94 190 ALA A O 1
ATOM 1467 N N . PHE A 1 191 ? 6.381 13.214 6.465 1.00 95.06 191 PHE A N 1
ATOM 1468 C CA . PHE A 1 191 ? 6.510 14.350 5.550 1.00 95.06 191 PHE A CA 1
ATOM 1469 C C . PHE A 1 191 ? 5.455 15.441 5.819 1.00 95.06 191 PHE A C 1
ATOM 1471 O O . PHE A 1 191 ? 4.385 15.153 6.362 1.00 95.06 191 PHE A O 1
ATOM 1478 N N . PRO A 1 192 ? 5.687 16.697 5.382 1.00 95.88 192 PRO A N 1
ATOM 1479 C CA . PRO A 1 192 ? 4.666 17.746 5.454 1.00 95.88 192 PRO A CA 1
ATOM 1480 C C . PRO A 1 192 ? 3.381 17.363 4.707 1.00 95.88 192 PRO A C 1
ATOM 1482 O O . PRO A 1 192 ? 2.267 17.682 5.129 1.00 95.88 192 PRO A O 1
ATOM 1485 N N . ARG A 1 193 ? 3.523 16.636 3.590 1.00 95.62 193 ARG A N 1
ATOM 1486 C CA . ARG A 1 193 ? 2.405 16.082 2.824 1.00 95.62 193 ARG A CA 1
ATOM 1487 C C . ARG A 1 193 ? 2.814 14.814 2.075 1.00 95.62 193 ARG A C 1
ATOM 1489 O O . ARG A 1 193 ? 3.985 14.463 2.020 1.00 95.62 193 ARG A O 1
ATOM 1496 N N . LYS A 1 194 ? 1.822 14.121 1.505 1.00 95.56 194 LYS A N 1
ATOM 1497 C CA . LYS A 1 194 ? 2.008 12.958 0.625 1.00 95.56 194 LYS A CA 1
ATOM 1498 C C . LYS A 1 194 ? 3.067 13.243 -0.450 1.00 95.56 194 LYS A C 1
ATOM 1500 O O . LYS A 1 194 ? 2.933 14.222 -1.180 1.00 95.56 194 LYS A O 1
ATOM 1505 N N . PHE A 1 195 ? 4.053 12.360 -0.569 1.00 96.81 195 PHE A N 1
ATOM 1506 C CA . PHE A 1 195 ? 5.067 12.404 -1.621 1.00 96.81 195 PHE A CA 1
ATOM 1507 C C . PHE A 1 195 ? 4.756 11.323 -2.654 1.00 96.81 195 PHE A C 1
ATOM 1509 O O . PHE A 1 195 ? 4.510 10.172 -2.293 1.00 96.81 195 PHE A O 1
ATOM 1516 N N . LYS A 1 196 ? 4.714 11.683 -3.933 1.00 95.56 196 LYS A N 1
ATOM 1517 C CA . LYS A 1 196 ? 4.405 10.755 -5.021 1.00 95.56 196 LYS A CA 1
ATOM 1518 C C . LYS A 1 196 ? 5.552 10.746 -6.018 1.00 95.56 196 LYS A C 1
ATOM 1520 O O . LYS A 1 196 ? 6.113 11.796 -6.305 1.00 95.56 196 LYS A O 1
ATOM 1525 N N . SER A 1 197 ? 5.843 9.576 -6.562 1.00 95.12 197 SER A N 1
ATOM 1526 C CA . SER A 1 197 ? 6.879 9.382 -7.572 1.00 95.12 197 SER A CA 1
ATOM 1527 C C . SER A 1 197 ? 6.386 8.457 -8.680 1.00 95.12 197 SER A C 1
ATOM 1529 O O . SER A 1 197 ? 5.415 7.709 -8.505 1.00 95.12 197 SER A O 1
ATOM 1531 N N . ALA A 1 198 ? 7.038 8.538 -9.830 1.00 94.06 198 ALA A N 1
ATOM 1532 C CA . ALA A 1 198 ? 6.846 7.644 -10.957 1.00 94.06 198 ALA A CA 1
ATOM 1533 C C . ALA A 1 198 ? 8.192 7.415 -11.643 1.00 94.06 198 ALA A C 1
ATOM 1535 O O . ALA A 1 198 ? 9.055 8.292 -11.604 1.00 94.06 198 ALA A O 1
ATOM 1536 N N . PHE A 1 199 ? 8.363 6.234 -12.222 1.00 92.69 199 PHE A N 1
ATOM 1537 C CA . PHE A 1 199 ? 9.561 5.835 -12.944 1.00 92.69 199 PHE A CA 1
ATOM 1538 C C . PHE A 1 199 ? 9.145 5.358 -14.339 1.00 92.69 199 PHE A C 1
ATOM 1540 O O . PHE A 1 199 ? 8.260 4.516 -14.472 1.00 92.69 199 PHE A O 1
ATOM 1547 N N . THR A 1 200 ? 9.784 5.895 -15.375 1.00 90.31 200 THR A N 1
ATOM 1548 C CA . THR A 1 200 ? 9.580 5.499 -16.775 1.00 90.31 200 THR A CA 1
ATOM 1549 C C . THR A 1 200 ? 10.933 5.410 -17.472 1.00 90.31 200 THR A C 1
ATOM 1551 O O . THR A 1 200 ? 11.831 6.197 -17.171 1.00 90.31 200 THR A O 1
ATOM 1554 N N . GLY A 1 201 ? 11.078 4.429 -18.362 1.00 88.31 201 GLY A N 1
ATOM 1555 C CA . GLY A 1 201 ? 12.241 4.275 -19.238 1.00 88.31 201 GLY A CA 1
ATOM 1556 C C . GLY A 1 201 ? 12.033 4.878 -20.631 1.00 88.31 201 GLY A C 1
ATOM 1557 O O . GLY A 1 201 ? 13.000 5.018 -21.374 1.00 88.31 201 GLY A O 1
ATOM 1558 N N . CYS A 1 202 ? 10.797 5.242 -20.990 1.00 84.12 202 CYS A N 1
ATOM 1559 C CA . CYS A 1 202 ? 10.454 5.825 -22.289 1.00 84.12 202 CYS A CA 1
ATOM 1560 C C . CYS A 1 202 ? 10.353 7.350 -22.189 1.00 84.12 202 CYS A C 1
ATOM 1562 O O . CYS A 1 202 ? 9.747 7.866 -21.248 1.00 84.12 202 CYS A O 1
ATOM 1564 N N . ASP A 1 203 ? 10.913 8.045 -23.179 1.00 75.88 203 ASP A N 1
ATOM 1565 C CA . ASP A 1 203 ? 10.860 9.512 -23.318 1.00 75.88 203 ASP A CA 1
ATOM 1566 C C . ASP A 1 203 ? 9.761 9.958 -24.304 1.00 75.88 203 ASP A C 1
ATOM 1568 O O . ASP A 1 203 ? 9.245 11.070 -24.240 1.00 75.88 203 ASP A O 1
ATOM 1572 N N . ASP A 1 204 ? 9.364 9.068 -25.217 1.00 69.88 204 ASP A N 1
ATOM 1573 C CA . ASP A 1 204 ? 8.440 9.352 -26.319 1.00 69.88 204 ASP A CA 1
ATOM 1574 C C . ASP A 1 204 ? 6.959 9.099 -25.981 1.00 69.88 204 ASP A C 1
ATOM 1576 O O . ASP A 1 204 ? 6.071 9.637 -26.645 1.00 69.88 204 ASP A O 1
ATOM 1580 N N . HIS A 1 205 ? 6.683 8.321 -24.931 1.00 67.69 205 HIS A N 1
ATOM 1581 C CA . HIS A 1 205 ? 5.338 7.991 -24.466 1.00 67.69 205 HIS A CA 1
ATOM 1582 C C . HIS A 1 205 ? 5.233 8.178 -22.953 1.00 67.69 205 HIS A C 1
ATOM 1584 O O . HIS A 1 205 ? 5.894 7.489 -22.172 1.00 67.69 205 HIS A O 1
ATOM 1590 N N . ASP A 1 206 ? 4.349 9.077 -22.521 1.00 66.25 206 ASP A N 1
ATOM 1591 C CA . ASP A 1 206 ? 4.058 9.235 -21.100 1.00 66.25 206 ASP A CA 1
ATOM 1592 C C . ASP A 1 206 ? 3.097 8.131 -20.631 1.00 66.25 206 ASP A C 1
ATOM 1594 O O . ASP A 1 206 ? 1.872 8.243 -20.707 1.00 66.25 206 ASP A O 1
ATOM 1598 N N . HIS A 1 207 ? 3.667 7.019 -20.167 1.00 68.81 207 HIS A N 1
ATOM 1599 C CA . HIS A 1 207 ? 2.921 5.910 -19.567 1.00 68.81 207 HIS A CA 1
ATOM 1600 C C . HIS A 1 207 ? 2.552 6.158 -18.098 1.00 68.81 207 HIS A C 1
ATOM 1602 O O . HIS A 1 207 ? 1.797 5.384 -17.513 1.00 68.81 207 HIS A O 1
ATOM 1608 N N . VAL A 1 208 ? 3.071 7.234 -17.499 1.00 70.44 208 VAL A N 1
ATOM 1609 C CA . VAL A 1 208 ? 2.938 7.551 -16.071 1.00 70.44 208 VAL A CA 1
ATOM 1610 C C . VAL A 1 208 ? 2.274 8.919 -15.845 1.00 70.44 208 VAL A C 1
ATOM 1612 O O . VAL A 1 208 ? 2.369 9.487 -14.751 1.00 70.44 208 VAL A O 1
ATOM 1615 N N . ALA A 1 209 ? 1.563 9.397 -16.876 1.00 57.12 209 ALA A N 1
ATOM 1616 C CA . ALA A 1 209 ? 1.052 10.747 -17.134 1.00 57.12 209 ALA A CA 1
ATOM 1617 C C . ALA A 1 209 ? -0.013 11.269 -16.158 1.00 57.12 209 ALA A C 1
ATOM 1619 O O . ALA A 1 209 ? -1.081 11.705 -16.576 1.00 57.12 209 ALA A O 1
ATOM 1620 N N . ALA A 1 210 ? 0.223 11.184 -14.850 1.00 49.44 210 ALA A N 1
ATOM 1621 C CA . ALA A 1 210 ? -0.467 11.929 -13.789 1.00 49.44 210 ALA A CA 1
ATOM 1622 C C . ALA A 1 210 ? 0.071 11.520 -12.406 1.00 49.44 210 ALA A C 1
ATOM 1624 O O . ALA A 1 210 ? -0.716 11.221 -11.493 1.00 49.44 210 ALA A O 1
ATOM 1625 N N . ALA A 1 211 ? 1.398 11.459 -12.231 1.00 43.00 211 ALA A N 1
ATOM 1626 C CA . ALA A 1 211 ? 1.950 11.104 -10.932 1.00 43.00 211 ALA A CA 1
ATOM 1627 C C . ALA A 1 211 ? 1.475 12.075 -9.823 1.00 43.00 211 ALA A C 1
ATOM 1629 O O . ALA A 1 211 ? 1.830 13.266 -9.856 1.00 43.00 211 ALA A O 1
#

Secondary structure (DSSP, 8-state):
--------TT---PPPHHHHHHHHHHHHTT-SSSS---HHHHHHHHHHHHHHHTT-S-HHHHHHHHHHTTEEE-SSTTEEEEEEB-GGG---HHHHHHHHHHHHHH-TTS-EEE-TTS-EEEEEEETTTHHHHHHHHHHTT-B-TTSSSSSEEEEEE-TTTTT-TT-SS--HHHHHHHHHHHTT-GGGTT-SS-EEEEE-S-SSS-TTTT-